Protein AF-A0A225DI41-F1 (afdb_monomer_lite)

Structure (mmCIF, N/CA/C/O backbone):
data_AF-A0A225DI41-F1
#
_entry.id   AF-A0A225DI41-F1
#
loop_
_atom_site.group_PDB
_atom_site.id
_atom_site.type_symbol
_atom_site.label_atom_id
_atom_site.label_alt_id
_atom_site.label_comp_id
_atom_site.label_asym_id
_atom_site.label_entity_id
_atom_site.label_seq_id
_atom_site.pdbx_PDB_ins_code
_atom_site.Cartn_x
_atom_site.Cartn_y
_atom_site.Cartn_z
_atom_site.occupancy
_atom_site.B_iso_or_equiv
_atom_site.auth_seq_id
_atom_site.auth_comp_id
_atom_site.auth_asym_id
_atom_site.auth_atom_id
_atom_site.pdbx_PDB_model_num
ATOM 1 N N . MET A 1 1 ? 14.736 16.369 -29.342 1.00 72.00 1 MET A N 1
ATOM 2 C CA . MET A 1 1 ? 14.658 14.939 -28.953 1.00 72.00 1 MET A CA 1
ATOM 3 C C . MET A 1 1 ? 15.931 14.399 -28.300 1.00 72.00 1 MET A C 1
ATOM 5 O O . MET A 1 1 ? 15.822 13.981 -27.158 1.00 72.00 1 MET A O 1
ATOM 9 N N . ARG A 1 2 ? 17.122 14.448 -28.931 1.00 77.06 2 ARG A N 1
ATOM 10 C CA . ARG A 1 2 ? 18.392 13.987 -28.308 1.00 77.06 2 ARG A CA 1
ATOM 11 C C . ARG A 1 2 ? 18.622 14.540 -26.893 1.00 77.06 2 ARG A C 1
ATOM 13 O O . ARG A 1 2 ? 18.951 13.787 -25.991 1.00 77.06 2 ARG A O 1
ATOM 20 N N . LYS A 1 3 ? 18.335 15.832 -26.680 1.00 75.56 3 LYS A N 1
ATOM 21 C CA . LYS A 1 3 ? 18.388 16.487 -25.360 1.00 75.56 3 LYS A CA 1
ATOM 22 C C . LYS A 1 3 ? 17.469 15.830 -24.313 1.00 75.56 3 LYS A C 1
ATOM 24 O O . LYS A 1 3 ? 17.883 15.657 -23.175 1.00 75.56 3 LYS A O 1
ATOM 29 N N . ILE A 1 4 ? 16.252 15.439 -24.704 1.00 68.38 4 ILE A N 1
ATOM 30 C CA . ILE A 1 4 ? 15.273 14.775 -23.824 1.00 68.38 4 ILE A CA 1
ATOM 31 C C . ILE A 1 4 ? 15.723 13.338 -23.528 1.00 68.38 4 ILE A C 1
ATOM 33 O O . ILE A 1 4 ? 15.709 12.930 -22.374 1.00 68.38 4 ILE A O 1
ATOM 37 N N . ALA A 1 5 ? 16.186 12.595 -24.539 1.00 72.25 5 ALA A N 1
ATOM 38 C CA . ALA A 1 5 ? 16.720 11.243 -24.353 1.00 72.25 5 ALA A CA 1
ATOM 39 C C . ALA A 1 5 ? 17.941 11.233 -23.414 1.00 72.25 5 ALA A C 1
ATOM 41 O O . ALA A 1 5 ? 17.982 10.447 -22.472 1.00 72.25 5 ALA A O 1
ATOM 42 N N . ALA A 1 6 ? 18.874 12.174 -23.598 1.00 71.00 6 ALA A N 1
ATOM 43 C CA . ALA A 1 6 ? 20.038 12.335 -22.729 1.00 71.00 6 ALA A CA 1
ATOM 44 C C . ALA A 1 6 ? 19.642 12.712 -21.292 1.00 71.00 6 ALA A C 1
ATOM 46 O O . ALA A 1 6 ? 20.228 12.219 -20.335 1.00 71.00 6 ALA A O 1
ATOM 47 N N . GLN A 1 7 ? 18.621 13.560 -21.117 1.00 70.75 7 GLN A N 1
ATOM 48 C CA . GLN A 1 7 ? 18.098 13.905 -19.792 1.00 70.75 7 GLN A CA 1
ATOM 49 C C . GLN A 1 7 ? 17.450 12.701 -19.094 1.00 70.75 7 GLN A C 1
ATOM 51 O O . GLN A 1 7 ? 17.615 12.535 -17.888 1.00 70.75 7 GLN A O 1
ATOM 56 N N . VAL A 1 8 ? 16.735 11.864 -19.846 1.00 73.69 8 VAL A N 1
ATOM 57 C CA . VAL A 1 8 ? 16.086 10.649 -19.340 1.00 73.69 8 VAL A CA 1
ATOM 58 C C . VAL A 1 8 ? 17.108 9.588 -18.918 1.00 73.69 8 VAL A C 1
ATOM 60 O O . VAL A 1 8 ? 16.897 8.919 -17.909 1.00 73.69 8 VAL A O 1
ATOM 63 N N . ALA A 1 9 ? 18.217 9.455 -19.646 1.00 74.25 9 ALA A N 1
ATOM 64 C CA . ALA A 1 9 ? 19.197 8.392 -19.434 1.00 74.25 9 ALA A CA 1
ATOM 65 C C . ALA A 1 9 ? 20.250 8.680 -18.345 1.00 74.25 9 ALA A C 1
ATOM 67 O O . ALA A 1 9 ? 21.100 7.833 -18.093 1.00 74.25 9 ALA A O 1
ATOM 68 N N . ARG A 1 10 ? 20.191 9.827 -17.648 1.00 72.88 10 ARG A N 1
ATOM 69 C CA . ARG A 1 10 ? 21.228 10.293 -16.692 1.00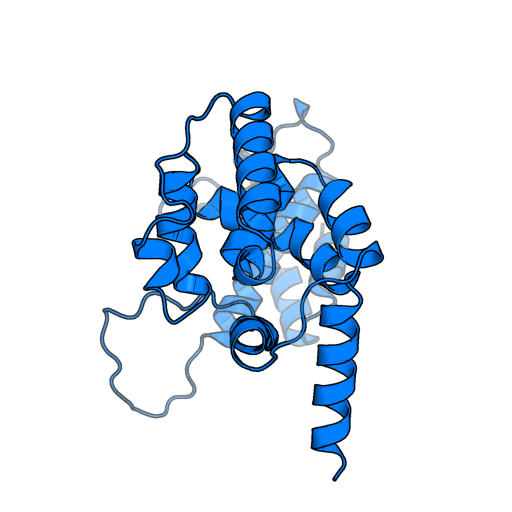 72.88 10 ARG A CA 1
ATOM 70 C C . ARG A 1 10 ? 21.613 9.321 -15.560 1.00 72.88 10 ARG A C 1
ATOM 72 O O . ARG A 1 10 ? 22.590 9.587 -14.872 1.00 72.88 10 ARG A O 1
ATOM 79 N N . GLY A 1 11 ? 20.870 8.234 -15.351 1.00 69.25 11 GLY A N 1
ATOM 80 C CA . GLY A 1 11 ? 21.168 7.198 -14.354 1.00 69.25 11 GLY A CA 1
ATOM 81 C C . GLY A 1 11 ? 21.941 5.971 -14.863 1.00 69.25 11 GLY A C 1
ATOM 82 O O . GLY A 1 11 ? 22.183 5.074 -14.068 1.00 69.25 11 GLY A O 1
ATOM 83 N N . GLY A 1 12 ? 22.277 5.884 -16.157 1.00 73.88 12 GLY A N 1
ATOM 84 C CA . GLY A 1 12 ? 23.034 4.756 -16.734 1.00 73.88 12 GLY A CA 1
ATOM 85 C C . GLY A 1 12 ? 24.529 5.025 -16.866 1.00 73.88 12 GLY A C 1
ATOM 86 O O . GLY A 1 12 ? 24.982 6.152 -16.664 1.00 73.88 12 GLY A O 1
ATOM 87 N N . THR A 1 13 ? 25.305 4.019 -17.274 1.00 81.50 13 THR A N 1
ATOM 88 C CA . THR A 1 13 ? 26.704 4.243 -17.676 1.00 81.50 13 THR A CA 1
ATOM 89 C C . THR A 1 13 ? 26.764 5.116 -18.931 1.00 81.50 13 THR A C 1
ATOM 91 O O . THR A 1 13 ? 25.800 5.196 -19.693 1.00 81.50 13 THR A O 1
ATOM 94 N N . ARG A 1 14 ? 27.902 5.776 -19.179 1.00 80.88 14 ARG A N 1
ATOM 95 C CA . ARG A 1 14 ? 28.068 6.646 -20.356 1.00 80.88 14 ARG A CA 1
ATOM 96 C C . ARG A 1 14 ? 27.761 5.915 -21.669 1.00 80.88 14 ARG A C 1
ATOM 98 O O . ARG A 1 14 ? 27.039 6.448 -22.499 1.00 80.88 14 ARG A O 1
ATOM 105 N N . THR A 1 15 ? 28.221 4.673 -21.800 1.00 83.69 15 THR A N 1
ATOM 106 C CA . THR A 1 15 ? 27.952 3.824 -22.967 1.00 83.69 15 THR A CA 1
ATOM 107 C C . THR A 1 15 ? 26.456 3.559 -23.148 1.00 83.69 15 THR A C 1
ATOM 109 O O . THR A 1 15 ? 25.920 3.793 -24.226 1.00 83.69 15 THR A O 1
ATOM 112 N N . GLN A 1 16 ? 25.746 3.187 -22.077 1.00 82.06 16 GLN A N 1
ATOM 113 C CA . GLN A 1 16 ? 24.297 2.953 -22.132 1.00 82.06 16 GLN A CA 1
ATOM 114 C C . GLN A 1 16 ? 23.511 4.229 -22.467 1.00 82.06 16 GLN A C 1
ATOM 116 O O . GLN A 1 16 ? 22.476 4.173 -23.132 1.00 82.06 16 GLN A O 1
ATOM 121 N N . GLN A 1 17 ? 23.986 5.384 -21.992 1.00 82.94 17 GLN A N 1
ATOM 122 C CA . GLN A 1 17 ? 23.397 6.680 -22.322 1.00 82.94 17 GLN A CA 1
ATOM 123 C C . GLN A 1 17 ? 23.544 6.990 -23.814 1.00 82.94 17 GLN A C 1
ATOM 125 O O . GLN A 1 17 ? 22.561 7.372 -24.451 1.00 82.94 17 GLN A O 1
ATOM 130 N N . ASP A 1 18 ? 24.739 6.800 -24.371 1.00 83.88 18 ASP A N 1
ATOM 131 C CA . ASP A 1 18 ? 25.032 7.091 -25.775 1.00 83.88 18 ASP A CA 1
ATOM 132 C C . ASP A 1 18 ? 24.257 6.152 -26.719 1.00 83.88 18 ASP A C 1
ATOM 134 O O . ASP A 1 18 ? 23.620 6.622 -27.668 1.00 83.88 18 ASP A O 1
ATOM 138 N N . GLU A 1 19 ? 24.199 4.853 -26.406 1.00 86.44 19 GLU A N 1
ATOM 139 C CA . GLU A 1 19 ? 23.387 3.860 -27.128 1.00 86.44 19 GLU A CA 1
ATOM 140 C C . GLU A 1 19 ? 21.894 4.203 -27.078 1.00 86.44 19 GLU A C 1
ATOM 142 O O . GLU A 1 19 ? 21.205 4.232 -28.101 1.00 86.44 19 GLU A O 1
ATOM 147 N N . PHE A 1 20 ? 21.379 4.550 -25.894 1.00 88.12 20 PHE A N 1
ATOM 148 C CA . PHE A 1 20 ? 19.978 4.930 -25.753 1.00 88.12 20 PHE A CA 1
ATOM 149 C C . PHE A 1 20 ? 19.642 6.201 -26.536 1.00 88.12 20 PHE A C 1
ATOM 151 O O . PHE A 1 20 ? 18.594 6.272 -27.177 1.00 88.12 20 PHE A O 1
ATOM 158 N N . VAL A 1 21 ? 20.515 7.211 -26.528 1.00 85.62 21 VAL A N 1
ATOM 159 C CA . VAL A 1 21 ? 20.314 8.444 -27.305 1.00 85.62 21 VAL A CA 1
ATOM 160 C C . VAL A 1 21 ? 20.345 8.168 -28.810 1.00 85.62 21 VAL A C 1
ATOM 162 O O . VAL A 1 21 ? 19.575 8.797 -29.547 1.00 85.62 21 VAL A O 1
ATOM 165 N N . ALA A 1 22 ? 21.193 7.243 -29.267 1.00 84.06 22 ALA A N 1
ATOM 166 C CA . ALA A 1 22 ? 21.261 6.830 -30.666 1.00 84.06 22 ALA A CA 1
ATOM 167 C C . ALA A 1 22 ? 19.984 6.097 -31.118 1.00 84.06 22 ALA A C 1
ATOM 169 O O . ALA A 1 22 ? 19.491 6.341 -32.219 1.00 84.06 22 ALA A O 1
ATOM 170 N N . GLU A 1 23 ? 19.400 5.270 -30.249 1.00 87.31 23 GLU A N 1
ATOM 171 C CA . GLU A 1 23 ? 18.261 4.401 -30.577 1.00 87.31 23 GLU A CA 1
ATOM 172 C C . GLU A 1 23 ? 16.885 4.977 -30.202 1.00 87.31 23 GLU A C 1
ATOM 174 O O . GLU A 1 23 ? 15.857 4.483 -30.669 1.00 87.31 23 GLU A O 1
ATOM 179 N N . ALA A 1 24 ? 16.833 6.047 -29.403 1.00 83.38 24 ALA A N 1
ATOM 180 C CA . ALA A 1 24 ? 15.592 6.658 -28.914 1.00 83.38 24 ALA A CA 1
ATOM 181 C C . ALA A 1 24 ? 14.613 7.049 -30.035 1.00 83.38 24 ALA A C 1
ATOM 183 O O . ALA A 1 24 ? 13.398 6.998 -29.847 1.00 83.38 24 ALA A O 1
ATOM 184 N N . LEU A 1 25 ? 15.134 7.434 -31.204 1.00 81.00 25 LEU A N 1
ATOM 185 C CA . LEU A 1 25 ? 14.329 7.704 -32.396 1.00 81.00 25 LEU A CA 1
ATOM 186 C C . LEU A 1 25 ? 13.675 6.422 -32.924 1.00 81.00 25 LEU A C 1
ATOM 188 O O . LEU A 1 25 ? 12.460 6.379 -33.114 1.00 81.00 25 LEU A O 1
ATOM 192 N N . SER A 1 26 ? 14.460 5.363 -33.104 1.00 82.56 26 SER A N 1
ATOM 193 C CA . SER A 1 26 ? 13.966 4.070 -33.580 1.00 82.56 26 SER A CA 1
ATOM 194 C C . SER A 1 26 ? 12.893 3.504 -32.646 1.00 82.56 26 SER A C 1
ATOM 196 O O . SER A 1 26 ? 11.856 3.036 -33.105 1.00 82.56 26 SER A O 1
ATOM 198 N N . GLU A 1 27 ? 13.063 3.654 -31.332 1.00 83.88 27 GLU A N 1
ATOM 199 C CA . GLU A 1 27 ? 12.087 3.208 -30.327 1.00 83.88 27 GLU A CA 1
ATOM 200 C C . GLU A 1 27 ? 10.721 3.908 -30.412 1.00 83.88 27 GLU A C 1
ATOM 202 O O . GLU A 1 27 ? 9.704 3.352 -29.981 1.00 83.88 27 GLU A O 1
ATOM 207 N N . LEU A 1 28 ? 10.683 5.131 -30.948 1.00 83.25 28 LEU A N 1
ATOM 208 C CA . LEU A 1 28 ? 9.462 5.922 -31.087 1.00 83.25 28 LEU A CA 1
ATOM 209 C C . LEU A 1 28 ? 8.748 5.689 -32.421 1.00 83.25 28 LEU A C 1
ATOM 211 O O . LEU A 1 28 ? 7.514 5.686 -32.441 1.00 83.25 28 LEU A O 1
ATOM 215 N N . PHE A 1 29 ? 9.507 5.504 -33.505 1.00 84.19 29 PHE A N 1
ATOM 216 C CA . PHE A 1 29 ? 8.987 5.512 -34.877 1.00 84.19 29 PHE A CA 1
ATOM 217 C C . PHE A 1 29 ? 8.948 4.143 -35.562 1.00 84.19 29 PHE A C 1
ATOM 219 O O . PHE A 1 29 ? 8.241 4.002 -36.557 1.00 84.19 29 PHE A O 1
ATOM 226 N N . VAL A 1 30 ? 9.651 3.127 -35.053 1.00 81.38 30 VAL A N 1
ATOM 227 C CA . VAL A 1 30 ? 9.654 1.789 -35.663 1.00 81.38 30 VAL A CA 1
ATOM 228 C C . VAL A 1 30 ? 8.472 0.960 -35.154 1.00 81.38 30 VAL A C 1
ATOM 230 O O . VAL A 1 30 ? 8.188 0.904 -33.953 1.00 81.38 30 VAL A O 1
ATOM 233 N N . CYS A 1 31 ? 7.775 0.300 -36.082 1.00 78.75 31 CYS A N 1
ATOM 234 C CA . CYS A 1 31 ? 6.730 -0.671 -35.768 1.00 78.75 31 CYS A CA 1
ATOM 235 C C . CYS A 1 31 ? 7.316 -1.861 -35.005 1.00 78.75 31 CYS A C 1
ATOM 237 O O . CYS A 1 31 ? 8.361 -2.400 -35.363 1.00 78.75 31 CYS A O 1
ATOM 239 N N . ARG A 1 32 ? 6.606 -2.322 -33.979 1.00 76.50 32 ARG A N 1
ATOM 240 C CA . ARG A 1 32 ? 6.963 -3.545 -33.255 1.00 76.50 32 ARG A CA 1
ATOM 241 C C . ARG A 1 32 ? 6.178 -4.711 -33.841 1.00 76.50 32 ARG A C 1
ATOM 243 O O . ARG A 1 32 ? 5.092 -4.509 -34.374 1.00 76.50 32 ARG A O 1
ATOM 250 N N . ALA A 1 33 ? 6.682 -5.935 -33.677 1.00 75.75 33 ALA A N 1
ATOM 251 C CA . ALA A 1 33 ? 6.132 -7.146 -34.305 1.00 75.75 33 ALA A CA 1
ATOM 252 C C . ALA A 1 33 ? 4.606 -7.335 -34.158 1.00 75.75 33 ALA A C 1
ATOM 254 O O . ALA A 1 33 ? 3.989 -8.001 -34.981 1.00 75.75 33 ALA A O 1
ATOM 255 N N . LYS A 1 34 ? 3.988 -6.760 -33.116 1.00 82.38 34 LYS A N 1
ATOM 256 C CA . LYS A 1 34 ? 2.537 -6.808 -32.872 1.00 82.38 34 LYS A CA 1
ATOM 257 C C . LYS A 1 34 ? 1.936 -5.452 -32.477 1.00 82.38 34 LYS A C 1
ATOM 259 O O . LYS A 1 34 ? 0.883 -5.416 -31.843 1.00 82.38 34 LYS A O 1
ATOM 264 N N . SER A 1 35 ? 2.610 -4.329 -32.738 1.00 78.25 35 SER A N 1
ATOM 265 C CA . SER A 1 35 ? 2.114 -3.013 -32.301 1.00 78.25 35 SER A CA 1
ATOM 266 C C . SER A 1 35 ? 2.574 -1.863 -33.202 1.00 78.25 35 SER A C 1
ATOM 268 O O . SER A 1 35 ? 3.717 -1.882 -33.669 1.00 78.25 35 SER A O 1
ATOM 270 N N . PRO A 1 36 ? 1.722 -0.838 -33.406 1.00 82.31 36 PRO A N 1
ATOM 271 C CA . PRO A 1 36 ? 2.106 0.377 -34.120 1.00 82.31 36 PRO A CA 1
ATOM 272 C C . PRO A 1 36 ? 3.254 1.107 -33.399 1.00 82.31 36 PRO A C 1
ATOM 274 O O . PRO A 1 36 ? 3.526 0.832 -32.222 1.00 82.31 36 PRO A O 1
ATOM 277 N N . PRO A 1 37 ? 3.942 2.041 -34.079 1.00 86.81 37 PRO A N 1
ATOM 278 C CA . PRO A 1 37 ? 5.012 2.813 -33.462 1.00 86.81 37 PRO A CA 1
ATOM 279 C C . PRO A 1 37 ? 4.469 3.629 -32.285 1.00 86.81 37 PRO A C 1
ATOM 281 O O . PRO A 1 37 ? 3.327 4.092 -32.306 1.00 86.81 37 PRO A O 1
ATOM 284 N N . ARG A 1 38 ? 5.284 3.828 -31.243 1.00 85.44 38 ARG A N 1
ATOM 285 C CA . ARG A 1 38 ? 4.832 4.476 -29.997 1.00 85.44 38 ARG A CA 1
ATOM 286 C C . ARG A 1 38 ? 4.291 5.884 -30.235 1.00 85.44 38 ARG A C 1
ATOM 288 O O . ARG A 1 38 ? 3.350 6.283 -29.553 1.00 85.44 38 ARG A O 1
ATOM 295 N N . ILE A 1 39 ? 4.835 6.611 -31.212 1.00 89.19 39 ILE A N 1
ATOM 296 C CA . ILE A 1 39 ? 4.352 7.946 -31.593 1.00 89.19 39 ILE A CA 1
ATOM 297 C C . ILE A 1 39 ? 2.879 7.958 -32.026 1.00 89.19 39 ILE A C 1
ATOM 299 O O . ILE A 1 39 ? 2.197 8.948 -31.792 1.00 89.19 39 ILE A O 1
ATOM 303 N N . ALA A 1 40 ? 2.351 6.851 -32.560 1.00 88.69 40 ALA A N 1
ATOM 304 C CA . ALA A 1 40 ? 0.941 6.745 -32.938 1.00 88.69 40 ALA A CA 1
ATOM 305 C C . ALA A 1 40 ? -0.012 6.773 -31.730 1.00 88.69 40 ALA A C 1
ATOM 307 O O . ALA A 1 40 ? -1.211 6.955 -31.903 1.00 88.69 40 ALA A O 1
ATOM 308 N N . SER A 1 41 ? 0.505 6.594 -30.509 1.00 88.12 41 SER A N 1
ATOM 309 C CA . SER A 1 41 ? -0.283 6.712 -29.275 1.00 88.12 41 SER A CA 1
ATOM 310 C C . SER A 1 41 ? -0.280 8.123 -28.673 1.00 88.12 41 SER A C 1
ATOM 312 O O . SER A 1 41 ? -0.883 8.335 -27.620 1.00 88.12 41 SER A O 1
ATOM 314 N N . TYR A 1 42 ? 0.401 9.087 -29.306 1.00 92.19 42 TYR A N 1
ATOM 315 C CA . TYR A 1 42 ? 0.349 10.488 -28.895 1.00 92.19 42 TYR A CA 1
ATOM 316 C C . TYR A 1 42 ? -0.983 11.126 -29.299 1.00 92.19 42 TYR A C 1
ATOM 318 O O . TYR A 1 42 ? -1.379 11.088 -30.462 1.00 92.19 42 TYR A O 1
ATOM 326 N N . ASP A 1 43 ? -1.634 11.760 -28.327 1.00 91.25 43 ASP A N 1
ATOM 327 C CA . ASP A 1 43 ? -2.871 12.507 -28.513 1.00 91.25 43 ASP A CA 1
ATOM 328 C C . ASP A 1 43 ? -2.631 13.987 -28.159 1.00 91.25 43 ASP A C 1
ATOM 330 O O . ASP A 1 43 ? -2.439 14.302 -26.977 1.00 91.25 43 ASP A O 1
ATOM 334 N N . PRO A 1 44 ? -2.644 14.906 -29.145 1.00 91.62 44 PRO A N 1
ATOM 335 C CA . PRO A 1 44 ? -2.380 16.324 -28.911 1.00 91.62 44 PRO A CA 1
ATOM 336 C C . PRO A 1 44 ? -3.460 17.013 -28.068 1.00 91.62 44 PRO A C 1
ATOM 338 O O . PRO A 1 44 ? -3.210 18.087 -27.525 1.00 91.62 44 PRO A O 1
ATOM 341 N N . THR A 1 45 ? -4.645 16.413 -27.916 1.00 88.31 45 THR A N 1
ATOM 342 C CA . THR A 1 45 ? -5.715 16.969 -27.073 1.00 88.31 45 THR A CA 1
ATOM 343 C C . THR A 1 45 ? -5.442 16.782 -25.578 1.00 88.31 45 THR A C 1
ATOM 345 O O . THR A 1 45 ? -6.033 17.468 -24.747 1.00 88.31 45 THR A O 1
ATOM 348 N N . ARG A 1 46 ? -4.516 15.880 -25.214 1.00 77.69 46 ARG A N 1
ATOM 349 C CA . ARG A 1 46 ? -4.206 15.512 -23.821 1.00 77.69 46 ARG A CA 1
ATOM 350 C C . ARG A 1 46 ? -2.985 16.226 -23.246 1.00 77.69 46 ARG A C 1
ATOM 352 O O . ARG A 1 46 ? -2.632 15.979 -22.093 1.00 77.69 46 ARG A O 1
ATOM 359 N N . GLY A 1 47 ? -2.339 17.094 -24.020 1.00 84.06 47 GLY A N 1
ATOM 360 C CA . GLY A 1 47 ? -1.198 17.889 -23.577 1.00 84.06 47 GLY A CA 1
ATOM 361 C C . GLY A 1 47 ? -0.129 18.053 -24.650 1.00 84.06 47 GLY A C 1
ATOM 362 O O . GLY A 1 47 ? -0.285 17.623 -25.789 1.00 84.06 47 GLY A O 1
ATOM 363 N N . SER A 1 48 ? 0.976 18.697 -24.275 1.00 85.25 48 SER A N 1
ATOM 364 C CA . SER A 1 48 ? 2.092 18.951 -25.183 1.00 85.25 48 SER A CA 1
ATOM 365 C C . SER A 1 48 ? 2.932 17.697 -25.454 1.00 85.25 48 SER A C 1
ATOM 367 O O . SER A 1 48 ? 3.018 16.767 -24.646 1.00 85.25 48 SER A O 1
ATOM 369 N N . LEU A 1 49 ? 3.596 17.691 -26.612 1.00 82.94 49 LEU A N 1
ATOM 370 C CA . LEU A 1 49 ? 4.389 16.559 -27.089 1.00 82.94 49 LEU A CA 1
ATOM 371 C C . LEU A 1 49 ? 5.625 16.288 -26.218 1.00 82.94 49 LEU A C 1
ATOM 373 O O . LEU A 1 49 ? 5.988 15.134 -26.011 1.00 82.94 49 LEU A O 1
ATOM 377 N N . GLU A 1 50 ? 6.281 17.325 -25.692 1.00 73.69 50 GLU A N 1
ATOM 378 C CA . GLU A 1 50 ? 7.552 17.169 -24.972 1.00 73.69 50 GLU A CA 1
ATOM 379 C C . GLU A 1 50 ? 7.433 16.392 -23.644 1.00 73.69 50 GLU A C 1
ATOM 381 O O . GLU A 1 50 ? 8.208 15.448 -23.459 1.00 73.69 50 GLU A O 1
ATOM 386 N N . PRO A 1 51 ? 6.474 16.682 -22.739 1.00 64.75 51 PRO A N 1
ATOM 387 C CA . PRO A 1 51 ? 6.268 15.882 -21.529 1.00 64.75 51 PRO A CA 1
ATOM 388 C C . PRO A 1 51 ? 5.863 14.439 -21.837 1.00 64.75 51 PRO A C 1
ATOM 390 O O . PRO A 1 51 ? 6.333 13.507 -21.180 1.00 64.75 51 PRO A O 1
ATOM 393 N N . TRP A 1 52 ? 5.030 14.241 -22.863 1.00 87.38 52 TRP A N 1
ATOM 394 C CA . TRP A 1 52 ? 4.635 12.908 -23.309 1.00 87.38 52 TRP A CA 1
ATOM 395 C C . TRP A 1 52 ? 5.835 12.110 -23.841 1.00 87.38 52 TRP A C 1
ATOM 397 O O . TRP A 1 52 ? 6.026 10.946 -23.469 1.00 87.38 52 TRP A O 1
ATOM 407 N N . LEU A 1 53 ? 6.693 12.744 -24.649 1.00 79.00 53 LEU A N 1
ATOM 408 C CA . LEU A 1 53 ? 7.937 12.151 -25.145 1.00 79.00 53 LEU A CA 1
ATOM 409 C C . LEU A 1 53 ? 8.875 11.792 -23.993 1.00 79.00 53 LEU A C 1
ATOM 411 O O . LEU A 1 53 ? 9.411 10.686 -23.971 1.00 79.00 53 LEU A O 1
ATOM 415 N N . ALA A 1 54 ? 9.053 12.692 -23.023 1.00 71.44 54 ALA A N 1
ATOM 416 C CA . ALA A 1 54 ? 9.893 12.444 -21.856 1.00 71.44 54 ALA A CA 1
ATOM 417 C C . ALA A 1 54 ? 9.391 11.242 -21.038 1.00 71.44 54 ALA A C 1
ATOM 419 O O . ALA A 1 54 ? 10.182 10.368 -20.682 1.00 71.44 54 ALA A O 1
ATOM 420 N N . GLY A 1 55 ? 8.078 11.149 -20.796 1.00 68.62 55 GLY A N 1
ATOM 421 C CA . GLY A 1 55 ? 7.467 10.012 -20.102 1.00 68.62 55 GLY A CA 1
ATOM 422 C C . GLY A 1 55 ? 7.614 8.695 -20.870 1.00 68.62 55 GLY A C 1
ATOM 423 O O . GLY A 1 55 ? 7.989 7.672 -20.295 1.00 68.62 55 GLY A O 1
ATOM 424 N N . THR A 1 56 ? 7.388 8.723 -22.184 1.00 80.50 56 THR A N 1
ATOM 425 C CA . THR A 1 56 ? 7.520 7.543 -23.049 1.00 80.50 56 THR A CA 1
ATOM 426 C C . THR A 1 56 ? 8.961 7.043 -23.090 1.00 80.50 56 THR A C 1
ATOM 428 O O . THR A 1 56 ? 9.201 5.859 -22.852 1.00 80.50 56 THR A O 1
ATOM 431 N N . LEU A 1 57 ? 9.929 7.936 -23.314 1.00 80.56 57 LEU A N 1
ATOM 432 C CA . LEU A 1 57 ? 11.351 7.594 -23.314 1.00 80.56 57 LEU A CA 1
ATOM 433 C C . LEU A 1 57 ? 11.813 7.097 -21.942 1.00 80.56 57 LEU A C 1
ATOM 435 O O . LEU A 1 57 ? 12.566 6.130 -21.879 1.00 80.56 57 LEU A O 1
ATOM 439 N N . LYS A 1 58 ? 11.315 7.673 -20.840 1.00 75.75 58 LYS A N 1
ATOM 440 C CA . LYS A 1 58 ? 11.606 7.185 -19.483 1.00 75.75 58 LYS A CA 1
ATOM 441 C C . LYS A 1 58 ? 11.145 5.745 -19.284 1.00 75.75 58 LYS A C 1
ATOM 443 O O . LYS A 1 58 ? 11.893 4.936 -18.743 1.00 75.75 58 LYS A O 1
ATOM 448 N N . ASN A 1 59 ? 9.955 5.397 -19.764 1.00 75.25 59 ASN A N 1
ATOM 449 C CA . ASN A 1 59 ? 9.455 4.026 -19.677 1.00 75.25 59 ASN A CA 1
ATOM 450 C C . ASN A 1 59 ? 10.290 3.047 -20.518 1.00 75.25 59 ASN A C 1
ATOM 452 O O . ASN A 1 59 ? 10.536 1.925 -20.075 1.00 75.25 59 ASN A O 1
ATOM 456 N N . VAL A 1 60 ? 10.751 3.463 -21.705 1.00 84.69 60 VAL A N 1
ATOM 457 C CA . VAL A 1 60 ? 11.658 2.655 -22.542 1.00 84.69 60 VAL A CA 1
ATOM 458 C C . VAL A 1 60 ? 13.000 2.455 -21.838 1.00 84.69 60 VAL A C 1
ATOM 460 O O . VAL A 1 60 ? 13.454 1.321 -21.713 1.00 84.69 60 VAL A O 1
ATOM 463 N N . TRP A 1 61 ? 13.590 3.528 -21.313 1.00 81.31 61 TRP A N 1
ATOM 464 C CA . TRP A 1 61 ? 14.848 3.491 -20.571 1.00 81.31 61 TRP A CA 1
ATOM 465 C C . TRP A 1 61 ? 14.785 2.544 -19.364 1.00 81.31 61 TRP A C 1
ATOM 467 O O . TRP A 1 61 ? 15.609 1.642 -19.232 1.00 81.31 61 TRP A O 1
ATOM 477 N N . LEU A 1 62 ? 13.741 2.656 -18.537 1.00 75.62 62 LEU A N 1
ATOM 478 C CA . LEU A 1 62 ? 13.522 1.754 -17.400 1.00 75.62 62 LEU A CA 1
ATOM 479 C C . LEU A 1 62 ? 13.278 0.302 -17.832 1.00 75.62 62 LEU A C 1
ATOM 481 O O . LEU A 1 62 ? 13.612 -0.630 -17.106 1.00 75.62 62 LEU A O 1
ATOM 485 N N . SER A 1 63 ? 12.669 0.076 -18.998 1.00 80.00 63 SER A N 1
ATOM 486 C CA . SER A 1 63 ? 12.532 -1.273 -19.556 1.00 80.00 63 SER A CA 1
ATOM 487 C C . SER A 1 63 ? 13.885 -1.871 -19.935 1.00 80.00 63 SER A C 1
ATOM 489 O O . SER A 1 63 ? 14.098 -3.052 -19.687 1.00 80.00 63 SER A O 1
ATOM 491 N N . ARG A 1 64 ? 14.793 -1.068 -20.503 1.00 81.56 64 ARG A N 1
ATOM 492 C CA . ARG A 1 64 ? 16.142 -1.512 -20.881 1.00 81.56 64 ARG A CA 1
ATOM 493 C C . ARG A 1 64 ? 17.008 -1.823 -19.676 1.00 81.56 64 ARG A C 1
ATOM 495 O O . ARG A 1 64 ? 17.613 -2.884 -19.648 1.00 81.56 64 ARG A O 1
ATOM 502 N N . LEU A 1 65 ? 17.009 -0.953 -18.666 1.00 75.62 65 LEU A N 1
ATOM 503 C CA . LEU A 1 65 ? 17.753 -1.209 -17.430 1.00 75.62 65 LEU A CA 1
ATOM 504 C C . LEU A 1 65 ? 17.317 -2.528 -16.780 1.00 75.62 65 LEU A C 1
ATOM 506 O O . LEU A 1 65 ? 18.158 -3.319 -16.379 1.00 75.62 65 LEU A O 1
ATOM 510 N N . ARG A 1 66 ? 16.008 -2.813 -16.768 1.00 74.31 66 ARG A N 1
ATOM 511 C CA . ARG A 1 66 ? 15.478 -4.088 -16.263 1.00 74.31 66 ARG A CA 1
ATOM 512 C C . ARG A 1 66 ? 15.918 -5.297 -17.091 1.00 74.31 66 ARG A C 1
ATOM 514 O O . ARG A 1 66 ? 16.221 -6.331 -16.509 1.00 74.31 66 ARG A O 1
ATOM 521 N N . ALA A 1 67 ? 15.957 -5.171 -18.418 1.00 74.88 67 ALA A N 1
ATOM 522 C CA . ALA A 1 67 ? 16.430 -6.237 -19.300 1.00 74.88 67 ALA A CA 1
ATOM 523 C C . ALA A 1 67 ? 17.935 -6.500 -19.123 1.00 74.88 67 ALA A C 1
ATOM 525 O O . ALA A 1 67 ? 18.330 -7.652 -19.012 1.00 74.88 67 ALA A O 1
ATOM 526 N N . ALA A 1 68 ? 18.749 -5.447 -19.002 1.00 69.88 68 ALA A N 1
ATOM 527 C CA . ALA A 1 68 ? 20.188 -5.563 -18.765 1.00 69.88 68 ALA A CA 1
ATOM 528 C C . ALA A 1 68 ? 20.514 -6.180 -17.393 1.00 69.88 68 ALA A C 1
ATOM 530 O O . ALA A 1 68 ? 21.463 -6.941 -17.276 1.00 69.88 68 ALA A O 1
ATOM 531 N N . SER A 1 69 ? 19.704 -5.911 -16.363 1.00 62.75 69 SER A N 1
ATOM 532 C CA . SER A 1 69 ? 19.815 -6.593 -15.062 1.00 62.75 69 SER A CA 1
ATOM 533 C C . SER A 1 69 ? 19.327 -8.047 -15.082 1.00 62.75 69 SER A C 1
ATOM 535 O O . SER A 1 69 ? 19.524 -8.753 -14.100 1.00 62.75 69 SER A O 1
ATOM 537 N N . SER A 1 70 ? 18.659 -8.474 -16.157 1.00 55.56 70 SER A N 1
ATOM 538 C CA . SER A 1 70 ? 18.120 -9.829 -16.318 1.00 55.56 70 SER A CA 1
ATOM 539 C C . SER A 1 70 ? 18.955 -10.696 -17.264 1.00 55.56 70 SER A C 1
ATOM 541 O O . SER A 1 70 ? 18.570 -11.842 -17.485 1.00 55.56 70 SER A O 1
ATOM 543 N N . GLU A 1 71 ? 20.056 -10.192 -17.839 1.00 46.47 71 GLU A N 1
ATOM 544 C CA . GLU A 1 71 ? 20.983 -11.065 -18.562 1.00 46.47 71 GLU A CA 1
ATOM 545 C C . GLU A 1 71 ? 21.725 -11.955 -17.553 1.00 46.47 71 GLU A C 1
ATOM 547 O O . GLU A 1 71 ? 22.423 -11.438 -16.677 1.00 46.47 71 GLU A O 1
ATOM 552 N N . PRO A 1 72 ? 21.540 -13.284 -17.624 1.00 44.03 72 PRO A N 1
ATOM 553 C CA . PRO A 1 72 ? 22.176 -14.204 -16.706 1.00 44.03 72 PRO A CA 1
ATOM 554 C C . PRO A 1 72 ? 23.655 -14.309 -17.064 1.00 44.03 72 PRO A C 1
ATOM 556 O O . PRO A 1 72 ? 24.019 -14.675 -18.183 1.00 44.03 72 PRO A O 1
ATOM 559 N N . ASP A 1 73 ? 24.506 -14.023 -16.083 1.00 40.66 73 ASP A N 1
ATOM 560 C CA . ASP A 1 73 ? 25.875 -14.512 -16.090 1.00 40.66 73 ASP A CA 1
ATOM 561 C C . ASP A 1 73 ? 25.826 -16.033 -16.292 1.00 40.66 73 ASP A C 1
ATOM 563 O O . ASP A 1 73 ? 25.040 -16.741 -15.653 1.00 40.66 73 ASP A O 1
ATOM 567 N N . ASN A 1 74 ? 26.590 -16.510 -17.266 1.00 40.44 74 ASN A N 1
ATOM 568 C CA . ASN A 1 74 ? 26.410 -17.786 -17.950 1.00 40.44 74 ASN A CA 1
ATOM 569 C C . ASN A 1 74 ? 26.931 -18.959 -17.092 1.00 40.44 74 ASN A C 1
ATOM 571 O O . ASN A 1 74 ? 27.806 -19.718 -17.507 1.00 40.44 74 ASN A O 1
ATOM 575 N N . SER A 1 75 ? 26.414 -19.096 -15.868 1.00 38.31 75 SER A N 1
ATOM 576 C CA . SER A 1 75 ? 26.636 -20.238 -14.988 1.00 38.31 75 SER A CA 1
ATOM 577 C C . SER A 1 75 ? 25.365 -21.085 -14.929 1.00 38.31 75 SER A C 1
ATOM 579 O O . SER A 1 75 ? 24.281 -20.674 -14.523 1.00 38.31 75 SER A O 1
ATOM 581 N N . PHE A 1 76 ? 25.516 -22.283 -15.467 1.00 41.06 76 PHE A N 1
ATOM 582 C CA . PHE A 1 76 ? 24.484 -23.264 -15.732 1.00 41.06 76 PHE A CA 1
ATOM 583 C C . PHE A 1 76 ? 23.854 -23.778 -14.429 1.00 41.06 76 PHE A C 1
ATOM 585 O O . PHE A 1 76 ? 24.423 -24.634 -13.757 1.00 41.06 76 PHE A O 1
ATOM 592 N N . VAL A 1 77 ? 22.653 -23.305 -14.097 1.00 36.25 77 VAL A N 1
ATOM 593 C CA . VAL A 1 77 ? 21.723 -24.014 -13.208 1.00 36.25 77 VAL A CA 1
ATOM 594 C C . VAL A 1 77 ? 20.344 -23.958 -13.853 1.00 36.25 77 VAL A C 1
ATOM 596 O O . VAL A 1 77 ? 19.730 -22.897 -13.946 1.00 36.25 77 VAL A O 1
ATOM 599 N N . SER A 1 78 ? 19.870 -25.107 -14.341 1.00 41.16 78 SER A N 1
ATOM 600 C CA . SER A 1 78 ? 18.492 -25.291 -14.804 1.00 41.16 78 SER A CA 1
ATOM 601 C C . SER A 1 78 ? 17.506 -24.762 -13.765 1.00 41.16 78 SER A C 1
ATOM 603 O O . SER A 1 78 ? 17.413 -25.313 -12.669 1.00 41.16 78 SER A O 1
ATOM 605 N N . LEU A 1 79 ? 16.735 -23.737 -14.126 1.00 37.66 79 LEU A N 1
ATOM 606 C CA . LEU A 1 79 ? 15.585 -23.286 -13.352 1.00 37.66 79 LEU A CA 1
ATOM 607 C C . LEU A 1 79 ? 14.328 -23.291 -14.231 1.00 37.66 79 LEU A C 1
ATOM 609 O O . LEU A 1 79 ? 14.203 -22.559 -15.207 1.00 37.66 79 LEU A O 1
ATOM 613 N N . ASP A 1 80 ? 13.458 -24.217 -13.842 1.00 34.66 80 ASP A N 1
ATOM 614 C CA . ASP A 1 80 ? 12.030 -24.410 -14.090 1.00 34.66 80 ASP A CA 1
ATOM 615 C C . ASP A 1 80 ? 11.255 -23.241 -14.769 1.00 34.66 80 ASP A C 1
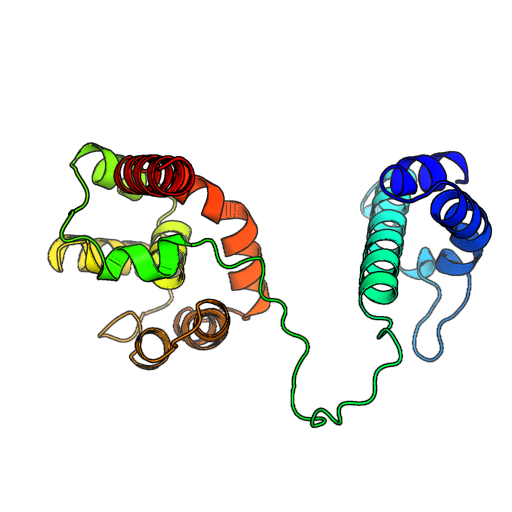ATOM 617 O O . ASP A 1 80 ? 11.260 -22.119 -14.249 1.00 34.66 80 ASP A O 1
ATOM 621 N N . PRO A 1 81 ? 10.504 -23.482 -15.872 1.00 37.03 81 PRO A N 1
ATOM 622 C CA . PRO A 1 81 ? 9.721 -22.457 -16.576 1.00 37.03 81 PRO A CA 1
ATOM 623 C C . PRO A 1 81 ? 8.491 -21.931 -15.813 1.00 37.03 81 PRO A C 1
ATOM 625 O O . PRO A 1 81 ? 7.740 -21.120 -16.356 1.00 37.03 81 PRO A O 1
ATOM 628 N N . THR A 1 82 ? 8.240 -22.382 -14.582 1.00 38.31 82 THR A N 1
ATOM 629 C CA . THR A 1 82 ? 7.087 -21.945 -13.774 1.00 38.31 82 THR A CA 1
ATOM 630 C C . THR A 1 82 ? 7.361 -20.742 -12.866 1.00 38.31 82 THR A C 1
ATOM 632 O O . THR A 1 82 ? 6.431 -20.212 -12.255 1.00 38.31 82 THR A O 1
ATOM 635 N N . ARG A 1 83 ? 8.597 -20.227 -12.812 1.00 33.34 83 ARG A N 1
ATOM 636 C CA . ARG A 1 83 ? 8.930 -19.033 -12.019 1.00 33.34 83 ARG A CA 1
ATOM 637 C C . ARG A 1 83 ? 8.567 -17.744 -12.764 1.00 33.34 83 ARG A C 1
ATOM 639 O O . ARG A 1 83 ? 9.354 -17.180 -13.520 1.00 33.34 83 ARG A O 1
ATOM 646 N N . THR A 1 84 ? 7.350 -17.256 -12.532 1.00 37.12 84 THR A N 1
ATOM 647 C CA . THR A 1 84 ? 6.964 -15.869 -12.820 1.00 37.12 84 THR A CA 1
ATOM 648 C C . THR A 1 84 ? 7.980 -14.907 -12.210 1.00 37.12 84 THR A C 1
ATOM 650 O O . THR A 1 84 ? 8.259 -14.995 -11.018 1.00 37.12 84 THR A O 1
ATOM 653 N N . ALA A 1 85 ? 8.517 -14.006 -13.039 1.00 36.12 85 ALA A N 1
ATOM 654 C CA . ALA A 1 85 ? 9.475 -12.981 -12.648 1.00 36.12 85 ALA A CA 1
ATOM 655 C C . ALA A 1 85 ? 8.991 -12.235 -11.399 1.00 36.12 85 ALA A C 1
ATOM 657 O O . ALA A 1 85 ? 7.958 -11.560 -11.407 1.00 36.12 85 ALA A O 1
ATOM 658 N N . ASP A 1 86 ? 9.758 -12.416 -10.335 1.00 36.16 86 ASP A N 1
ATOM 659 C CA . ASP A 1 86 ? 9.496 -11.931 -8.999 1.00 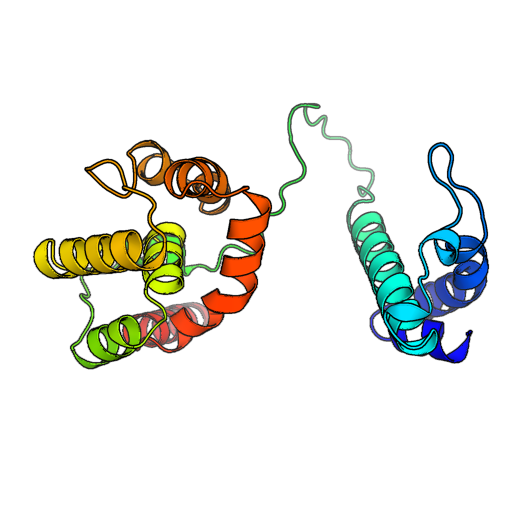36.16 86 ASP A CA 1
ATOM 660 C C . ASP A 1 86 ? 9.618 -10.399 -8.997 1.00 36.16 86 ASP A C 1
ATOM 662 O O . ASP A 1 86 ? 10.695 -9.817 -8.872 1.00 36.16 86 ASP A O 1
ATOM 666 N N . HIS A 1 87 ? 8.496 -9.705 -9.204 1.00 36.44 87 HIS A N 1
ATOM 667 C CA . HIS A 1 87 ? 8.354 -8.293 -8.859 1.00 36.44 87 HIS A CA 1
ATOM 668 C C . HIS A 1 87 ? 8.217 -8.165 -7.344 1.00 36.44 87 HIS A C 1
ATOM 670 O O . HIS A 1 87 ? 7.225 -7.624 -6.859 1.00 36.44 87 HIS A O 1
ATOM 676 N N . SER A 1 88 ? 9.202 -8.665 -6.606 1.00 33.44 88 SER A N 1
ATOM 677 C CA . SER A 1 88 ? 9.335 -8.397 -5.188 1.00 33.44 88 SER A CA 1
ATOM 678 C C . SER A 1 88 ? 10.059 -7.051 -5.068 1.00 33.44 88 SER A C 1
ATOM 680 O O . SER A 1 88 ? 11.285 -7.004 -5.208 1.00 33.44 88 SER A O 1
ATOM 682 N N . PRO A 1 89 ? 9.357 -5.902 -4.920 1.00 36.66 89 PRO A N 1
ATOM 683 C CA . PRO A 1 89 ? 10.031 -4.720 -4.403 1.00 36.66 89 PRO A CA 1
ATOM 684 C C . PRO A 1 89 ? 10.624 -5.168 -3.079 1.00 36.66 89 PRO A C 1
ATOM 686 O O . PRO A 1 89 ? 9.860 -5.730 -2.303 1.00 36.66 89 PRO A O 1
ATOM 689 N N . ALA A 1 90 ? 11.935 -4.981 -2.872 1.00 36.12 90 ALA A N 1
ATOM 690 C CA . ALA A 1 90 ? 12.636 -5.300 -1.629 1.00 36.12 90 ALA A CA 1
ATOM 691 C C . ALA A 1 90 ? 11.666 -5.161 -0.452 1.00 36.12 90 ALA A C 1
ATOM 693 O O . ALA A 1 90 ? 11.288 -4.044 -0.082 1.00 36.12 90 ALA A O 1
ATOM 694 N N . ILE A 1 91 ? 11.130 -6.307 -0.019 1.00 42.31 91 ILE A N 1
ATOM 695 C CA . ILE A 1 91 ? 10.036 -6.372 0.936 1.00 42.31 91 ILE A CA 1
ATOM 696 C C . ILE A 1 91 ? 10.630 -5.742 2.175 1.00 42.31 91 ILE A C 1
ATOM 698 O O . ILE A 1 91 ? 11.591 -6.266 2.733 1.00 42.31 91 ILE A O 1
ATOM 702 N N . LEU A 1 92 ? 10.149 -4.550 2.524 1.00 43.12 92 LEU A N 1
ATOM 703 C CA . LEU A 1 92 ? 10.732 -3.811 3.628 1.00 43.12 92 LEU A CA 1
ATOM 704 C C . LEU A 1 92 ? 10.725 -4.733 4.868 1.00 43.12 92 LEU A C 1
ATOM 706 O O . LEU A 1 92 ? 9.673 -5.329 5.132 1.00 43.12 92 LEU A O 1
ATOM 710 N N . PRO A 1 93 ? 11.846 -4.869 5.608 1.00 43.75 93 PRO A N 1
ATOM 711 C CA . PRO A 1 93 ? 12.042 -5.903 6.638 1.00 43.75 93 PRO A CA 1
ATOM 712 C C . PRO A 1 93 ? 10.978 -5.957 7.746 1.00 43.75 93 PRO A C 1
ATOM 714 O O . PRO A 1 93 ? 10.883 -6.935 8.478 1.00 43.75 93 PRO A O 1
ATOM 717 N N . TRP A 1 94 ? 10.150 -4.921 7.878 1.00 48.25 94 TRP A N 1
ATOM 718 C CA . TRP A 1 94 ? 9.138 -4.809 8.923 1.00 48.25 94 TRP A CA 1
ATOM 719 C C . TRP A 1 94 ? 7.864 -5.639 8.692 1.00 48.25 94 TRP A C 1
ATOM 721 O O . TRP A 1 94 ? 7.070 -5.769 9.618 1.00 48.25 94 TRP A O 1
ATOM 731 N N . HIS A 1 95 ? 7.662 -6.255 7.521 1.00 51.22 95 HIS A N 1
ATOM 732 C CA . HIS A 1 95 ? 6.467 -7.083 7.262 1.00 51.22 95 HIS A CA 1
ATOM 733 C C . HIS A 1 95 ? 6.402 -8.372 8.105 1.00 51.22 95 HIS A C 1
ATOM 735 O O . HIS A 1 95 ? 5.315 -8.921 8.268 1.00 51.22 95 HIS A O 1
ATOM 741 N N . HIS A 1 96 ? 7.535 -8.813 8.666 1.00 47.66 96 HIS A N 1
ATOM 742 C CA . HIS A 1 96 ? 7.615 -9.874 9.683 1.00 47.66 96 HIS A CA 1
ATOM 743 C C . HIS A 1 96 ? 7.855 -9.333 11.101 1.00 47.66 96 HIS A C 1
ATOM 745 O O . HIS A 1 96 ? 7.787 -10.077 12.072 1.00 47.66 96 HIS A O 1
ATOM 751 N N . ALA A 1 97 ? 8.121 -8.033 11.252 1.00 46.19 97 ALA A N 1
ATOM 752 C CA . ALA A 1 97 ? 8.420 -7.447 12.555 1.00 46.19 97 ALA A CA 1
ATOM 753 C C . ALA A 1 97 ? 7.179 -7.310 13.451 1.00 46.19 97 ALA A C 1
ATOM 755 O O . ALA A 1 97 ? 7.305 -7.280 14.672 1.00 46.19 97 ALA A O 1
ATOM 756 N N . ALA A 1 98 ? 5.980 -7.282 12.858 1.00 49.41 98 ALA A N 1
ATOM 757 C CA . ALA A 1 98 ? 4.726 -7.299 13.606 1.00 49.41 98 ALA A CA 1
ATOM 758 C C . ALA A 1 98 ? 4.571 -8.575 14.453 1.00 49.41 98 ALA A C 1
ATOM 760 O O . ALA A 1 98 ? 4.060 -8.490 15.569 1.00 49.41 98 ALA A O 1
ATOM 761 N N . ASP A 1 99 ? 5.055 -9.717 13.955 1.00 49.50 99 ASP A N 1
ATOM 762 C CA . ASP A 1 99 ? 5.050 -10.995 14.680 1.00 49.50 99 ASP A CA 1
ATOM 763 C C . ASP A 1 99 ? 6.173 -11.069 15.730 1.00 49.50 99 ASP A C 1
ATOM 765 O O . ASP A 1 99 ? 6.081 -11.834 16.685 1.00 49.50 99 ASP A O 1
ATOM 769 N N . LEU A 1 100 ? 7.232 -10.267 15.569 1.00 48.53 100 LEU A N 1
ATOM 770 C CA . LEU A 1 100 ? 8.421 -10.285 16.429 1.00 48.53 100 LEU A CA 1
ATOM 771 C C . LEU A 1 100 ? 8.331 -9.355 17.645 1.00 48.53 100 LEU A C 1
ATOM 773 O O . LEU A 1 100 ? 9.147 -9.481 18.554 1.00 48.53 100 LEU A O 1
ATOM 777 N N . LEU A 1 101 ? 7.374 -8.424 17.683 1.00 52.72 101 LEU A N 1
ATOM 778 C CA . LEU A 1 101 ? 7.262 -7.444 18.764 1.00 52.72 101 LEU A CA 1
ATOM 779 C C . LEU A 1 101 ? 5.871 -7.425 19.385 1.00 52.72 101 LEU A C 1
ATOM 781 O O . LEU A 1 101 ? 4.909 -7.100 18.706 1.00 52.72 101 LEU A O 1
ATOM 785 N N . ASP A 1 102 ? 5.766 -7.605 20.699 1.00 62.00 102 ASP A N 1
ATOM 786 C CA . ASP A 1 102 ? 4.526 -7.417 21.482 1.00 62.00 102 ASP A CA 1
ATOM 787 C C . ASP A 1 102 ? 4.098 -5.937 21.637 1.00 62.00 102 ASP A C 1
ATOM 789 O O . ASP A 1 102 ? 3.249 -5.591 22.457 1.00 62.00 102 ASP A O 1
ATOM 793 N N . ILE A 1 103 ? 4.674 -5.029 20.845 1.00 66.62 103 ILE A N 1
ATOM 794 C CA . ILE A 1 103 ? 4.408 -3.590 20.929 1.00 66.62 103 ILE A CA 1
ATOM 795 C C . ILE A 1 103 ? 3.117 -3.263 20.167 1.00 66.62 103 ILE A C 1
ATOM 797 O O . ILE A 1 103 ? 3.020 -3.489 18.957 1.00 66.62 103 ILE A O 1
ATOM 801 N N . LEU A 1 104 ? 2.117 -2.749 20.889 1.00 78.25 104 LEU A N 1
ATOM 802 C CA . LEU A 1 104 ? 0.873 -2.206 20.335 1.00 78.25 104 LEU A CA 1
ATOM 803 C C . LEU A 1 104 ? 1.082 -0.782 19.805 1.00 78.25 104 LEU A C 1
ATOM 805 O O . LEU A 1 104 ? 2.020 -0.094 20.209 1.00 78.25 104 LEU A O 1
ATOM 809 N N . PHE A 1 105 ? 0.181 -0.317 18.933 1.00 85.12 105 PHE A N 1
ATOM 810 C CA . PHE A 1 105 ? 0.163 1.092 18.544 1.00 85.12 105 PHE A CA 1
ATOM 811 C C . PHE A 1 105 ? -0.085 1.977 19.768 1.00 85.12 105 PHE A C 1
ATOM 813 O O . PHE A 1 105 ? -0.966 1.707 20.584 1.00 85.12 105 PHE A O 1
ATOM 820 N N . ASN A 1 106 ? 0.702 3.043 19.897 1.00 86.94 106 ASN A N 1
ATOM 821 C CA . ASN A 1 106 ? 0.423 4.080 20.881 1.00 86.94 106 ASN A CA 1
ATOM 822 C C . ASN A 1 106 ? -0.706 5.004 20.373 1.00 86.94 106 ASN A C 1
ATOM 824 O O . ASN A 1 106 ? -1.095 4.954 19.205 1.00 86.94 106 ASN A O 1
ATOM 828 N N . ALA A 1 107 ? -1.217 5.884 21.237 1.00 90.19 107 ALA A N 1
ATOM 829 C CA . ALA A 1 107 ? -2.310 6.792 20.874 1.00 90.19 107 ALA A CA 1
ATOM 830 C C . ALA A 1 107 ? -1.970 7.708 19.678 1.00 90.19 107 ALA A C 1
ATOM 832 O O . ALA A 1 107 ? -2.828 7.974 18.843 1.00 90.19 107 ALA A O 1
ATOM 833 N N . ALA A 1 108 ? -0.714 8.151 19.556 1.00 91.50 108 ALA A N 1
ATOM 834 C CA . ALA A 1 108 ? -0.289 8.996 18.442 1.00 91.50 108 ALA A CA 1
ATOM 835 C C . ALA A 1 108 ? -0.288 8.232 17.107 1.00 91.50 108 ALA A C 1
ATOM 837 O O . ALA A 1 108 ? -0.649 8.793 16.073 1.00 91.50 108 ALA A O 1
ATOM 838 N N . ASP A 1 109 ? 0.086 6.953 17.119 1.00 90.88 109 ASP A N 1
ATOM 839 C CA . ASP A 1 109 ? 0.001 6.083 15.950 1.00 90.88 109 ASP A CA 1
ATOM 840 C C . ASP A 1 109 ? -1.451 5.828 15.554 1.00 90.88 109 ASP A C 1
ATOM 842 O O . ASP A 1 109 ? -1.784 5.957 14.376 1.00 90.88 109 ASP A O 1
ATOM 846 N N . GLU A 1 110 ? -2.334 5.550 16.516 1.00 92.81 110 GLU A N 1
ATOM 847 C CA . GLU A 1 110 ? -3.765 5.395 16.242 1.00 92.81 110 GLU A CA 1
ATOM 848 C C . GLU A 1 110 ? -4.378 6.670 15.643 1.00 92.81 110 GLU A C 1
ATOM 850 O O . GLU A 1 110 ? -5.104 6.581 14.650 1.00 92.81 110 GLU A O 1
ATOM 855 N N . ASP A 1 111 ? -4.031 7.854 16.159 1.00 93.62 111 ASP A N 1
ATOM 856 C CA . ASP A 1 111 ? -4.481 9.144 15.620 1.00 93.62 111 ASP A CA 1
ATOM 857 C C . ASP A 1 111 ? -3.975 9.377 14.186 1.00 93.62 111 ASP A C 1
ATOM 859 O O . ASP A 1 111 ? -4.733 9.790 13.298 1.00 93.62 111 ASP A O 1
ATOM 863 N N . ARG A 1 112 ? -2.699 9.066 13.916 1.00 95.62 112 ARG A N 1
ATOM 864 C CA . ARG A 1 112 ? -2.129 9.151 12.561 1.00 95.62 112 ARG A CA 1
ATOM 865 C C . ARG A 1 112 ? -2.844 8.203 11.611 1.00 95.62 112 ARG A C 1
ATOM 867 O O . ARG A 1 112 ? -3.268 8.641 10.541 1.00 95.62 112 ARG A O 1
ATOM 874 N N . ILE A 1 113 ? -3.022 6.940 11.996 1.00 95.81 113 ILE A N 1
ATOM 875 C CA . ILE A 1 113 ? -3.722 5.934 11.189 1.00 95.81 113 ILE A CA 1
ATOM 876 C C . ILE A 1 113 ? -5.169 6.375 10.944 1.00 95.81 113 ILE A C 1
ATOM 878 O O . ILE A 1 113 ? -5.658 6.288 9.816 1.00 95.81 113 ILE A O 1
ATOM 882 N N . ALA A 1 114 ? -5.850 6.901 11.964 1.00 95.75 114 ALA A N 1
ATOM 883 C CA . ALA A 1 114 ? -7.219 7.390 11.860 1.00 95.75 114 ALA A CA 1
ATOM 884 C C . ALA A 1 114 ? -7.361 8.560 10.873 1.00 95.75 114 ALA A C 1
ATOM 886 O O . ALA A 1 114 ? -8.391 8.655 10.206 1.00 95.75 114 ALA A O 1
ATOM 887 N N . SER A 1 115 ? -6.329 9.401 10.736 1.00 96.31 115 SER A N 1
ATOM 888 C CA . SER A 1 115 ? -6.312 10.541 9.807 1.00 96.31 115 SER A CA 1
ATOM 889 C C . SER A 1 115 ? -6.195 10.157 8.326 1.00 96.31 115 SER A C 1
ATOM 891 O O . SER A 1 115 ? -6.445 10.983 7.443 1.00 96.31 115 SER A O 1
ATOM 893 N N . TRP A 1 116 ? -5.797 8.919 8.019 1.00 96.81 116 TRP A N 1
ATOM 894 C CA . TRP A 1 116 ? -5.633 8.478 6.638 1.00 96.81 116 TRP A CA 1
ATOM 895 C C . TRP A 1 116 ? -6.982 8.299 5.932 1.00 96.81 116 TRP A C 1
ATOM 897 O O . TRP A 1 116 ? -7.985 7.970 6.571 1.00 96.81 116 TRP A O 1
ATOM 907 N N . PRO A 1 117 ? -7.025 8.422 4.590 1.00 96.94 117 PRO A N 1
ATOM 908 C CA . PRO A 1 117 ? -8.223 8.083 3.834 1.00 96.94 117 PRO A CA 1
ATOM 909 C C . PRO A 1 117 ? -8.687 6.653 4.172 1.00 96.94 117 PRO A C 1
ATOM 911 O O . PRO A 1 117 ? -7.864 5.734 4.110 1.00 96.94 117 PRO A O 1
ATOM 914 N N . PRO A 1 118 ? -9.984 6.413 4.464 1.00 97.00 118 PRO A N 1
ATOM 915 C CA . PRO A 1 118 ? -10.454 5.111 4.953 1.00 97.00 118 PRO A CA 1
ATOM 916 C C . PRO A 1 118 ? -10.068 3.933 4.054 1.00 97.00 118 PRO A C 1
ATOM 918 O O . PRO A 1 118 ? -9.731 2.849 4.530 1.00 97.00 118 PRO A O 1
ATOM 921 N N . ARG A 1 119 ? -10.055 4.176 2.740 1.00 96.06 119 ARG A N 1
ATOM 922 C CA . ARG A 1 119 ? -9.592 3.224 1.733 1.00 96.06 119 ARG A CA 1
ATOM 923 C C . ARG A 1 119 ? -8.125 2.841 1.917 1.00 96.06 119 ARG A C 1
ATOM 925 O O . ARG A 1 119 ? -7.811 1.658 1.988 1.00 96.06 119 ARG A O 1
ATOM 932 N N . GLU A 1 120 ? -7.248 3.838 1.976 1.00 95.50 120 GLU A N 1
ATOM 933 C CA . GLU A 1 120 ? -5.802 3.631 2.111 1.00 95.50 120 GLU A CA 1
ATOM 934 C C . GLU A 1 120 ? -5.477 2.946 3.434 1.00 95.50 120 GLU A C 1
ATOM 936 O O . GLU A 1 120 ? -4.646 2.048 3.469 1.00 95.50 120 GLU A O 1
ATOM 941 N N . ARG A 1 121 ? -6.182 3.311 4.504 1.00 96.19 121 ARG A N 1
ATOM 942 C CA . ARG A 1 121 ? -6.008 2.735 5.835 1.00 96.19 121 ARG A CA 1
ATOM 943 C C . ARG A 1 121 ? -6.173 1.217 5.852 1.00 96.19 121 ARG A C 1
ATOM 945 O O . ARG A 1 121 ? -5.270 0.518 6.302 1.00 96.19 121 ARG A O 1
ATOM 952 N N . VAL A 1 122 ? -7.280 0.694 5.319 1.00 96.50 122 VAL A N 1
ATOM 953 C CA . VAL A 1 122 ? -7.504 -0.763 5.253 1.00 96.50 122 VAL A CA 1
ATOM 954 C C . VAL A 1 122 ? -6.493 -1.435 4.324 1.00 96.50 122 VAL A C 1
ATOM 956 O O . VAL A 1 122 ? -5.924 -2.461 4.690 1.00 96.50 122 VAL A O 1
ATOM 959 N N . GLU A 1 123 ? -6.227 -0.848 3.152 1.00 94.81 123 GLU A N 1
ATOM 960 C CA . GLU A 1 123 ? -5.254 -1.379 2.188 1.00 94.81 123 GLU A CA 1
ATOM 961 C C . GLU A 1 123 ? -3.852 -1.504 2.815 1.00 94.81 123 GLU A C 1
ATOM 963 O O . GLU A 1 123 ? -3.237 -2.570 2.743 1.00 94.81 123 GLU A O 1
ATOM 968 N N . LEU A 1 124 ? -3.371 -0.450 3.482 1.00 93.12 124 LEU A N 1
ATOM 969 C CA . LEU A 1 124 ? -2.063 -0.414 4.134 1.00 93.12 124 LEU A CA 1
ATOM 970 C C . LEU A 1 124 ? -1.975 -1.397 5.300 1.00 93.12 124 LEU A C 1
ATOM 972 O O . LEU A 1 124 ? -1.004 -2.147 5.375 1.00 93.12 124 LEU A O 1
ATOM 976 N N . MET A 1 125 ? -2.976 -1.432 6.183 1.00 92.38 125 MET A N 1
ATOM 977 C CA . MET A 1 125 ? -2.978 -2.321 7.351 1.00 92.38 125 MET A CA 1
ATOM 978 C C . MET A 1 125 ? -2.971 -3.803 6.954 1.00 92.38 125 MET A C 1
ATOM 980 O O . MET A 1 125 ? -2.272 -4.605 7.569 1.00 92.38 125 MET A O 1
ATOM 984 N N . CYS A 1 126 ? -3.687 -4.170 5.888 1.00 91.88 126 CYS A N 1
ATOM 985 C CA . CYS A 1 126 ? -3.711 -5.553 5.405 1.00 91.88 126 CYS A CA 1
ATOM 986 C C . CYS A 1 126 ? -2.420 -5.939 4.677 1.00 91.88 126 CYS A C 1
ATOM 988 O O . CYS A 1 126 ? -1.879 -7.013 4.920 1.00 91.88 126 CYS A O 1
ATOM 990 N N . MET A 1 127 ? -1.918 -5.071 3.791 1.00 89.00 127 MET A N 1
ATOM 991 C CA . MET A 1 127 ? -0.683 -5.339 3.046 1.00 89.00 127 MET A CA 1
ATOM 992 C C . MET A 1 127 ? 0.532 -5.428 3.978 1.00 89.00 127 MET A C 1
ATOM 994 O O . MET A 1 127 ? 1.358 -6.325 3.825 1.00 89.00 127 MET A O 1
ATOM 998 N N . SER A 1 128 ? 0.599 -4.545 4.979 1.00 84.94 128 SER A N 1
ATOM 999 C CA . SER A 1 128 ? 1.663 -4.540 5.991 1.00 84.94 128 SER A CA 1
ATOM 1000 C C . SER A 1 128 ? 1.543 -5.661 7.024 1.00 84.94 128 SER A C 1
ATOM 1002 O O . SER A 1 128 ? 2.538 -6.016 7.644 1.00 84.94 128 SER A O 1
ATOM 1004 N N . GLY A 1 129 ? 0.343 -6.217 7.219 1.00 83.75 129 GLY A N 1
ATOM 1005 C CA . GLY A 1 129 ? 0.054 -7.148 8.312 1.00 83.75 129 GLY A CA 1
ATOM 1006 C C . GLY A 1 129 ? -0.126 -6.471 9.675 1.00 83.75 129 GLY A C 1
ATOM 1007 O O . GLY A 1 129 ? -0.404 -7.153 10.652 1.00 83.75 129 GLY A O 1
ATOM 1008 N N . LEU A 1 130 ? -0.032 -5.141 9.763 1.00 86.12 130 LEU A N 1
ATOM 1009 C CA . LEU A 1 130 ? -0.091 -4.411 11.034 1.00 86.12 130 LEU A CA 1
ATOM 1010 C C . LEU A 1 130 ? -1.496 -4.325 11.645 1.00 86.12 130 LEU A C 1
ATOM 1012 O O . LEU A 1 130 ? -1.637 -3.889 12.785 1.00 86.12 130 LEU A O 1
ATOM 1016 N N . PHE A 1 131 ? -2.538 -4.768 10.933 1.00 87.62 131 PHE A N 1
ATOM 1017 C CA . PHE A 1 131 ? -3.906 -4.795 11.464 1.00 87.62 131 PHE A CA 1
ATOM 1018 C C . PHE A 1 131 ? -4.022 -5.604 12.772 1.00 87.62 131 PHE A C 1
ATOM 1020 O O . PHE A 1 131 ? -4.892 -5.307 13.583 1.00 87.62 131 PHE A O 1
ATOM 1027 N N . VAL A 1 132 ? -3.131 -6.580 13.004 1.00 85.19 132 VAL A N 1
ATOM 1028 C CA . VAL A 1 132 ? -3.085 -7.394 14.236 1.00 85.19 132 VAL A CA 1
ATOM 1029 C C . VAL A 1 132 ? -2.739 -6.587 15.491 1.00 85.19 132 VAL A C 1
ATOM 1031 O O . VAL A 1 132 ? -2.966 -7.057 16.600 1.00 85.19 132 VAL A O 1
ATOM 1034 N N . LYS A 1 133 ? -2.187 -5.378 15.330 1.00 83.19 133 LYS A N 1
ATOM 1035 C CA . LYS A 1 133 ? -1.871 -4.458 16.433 1.00 83.19 133 LYS A CA 1
ATOM 1036 C C . LYS A 1 133 ? -3.060 -3.604 16.863 1.00 83.19 133 LYS A C 1
ATOM 1038 O O . LYS A 1 133 ? -2.963 -2.895 17.858 1.00 83.19 133 LYS A O 1
ATOM 1043 N N . LEU A 1 134 ? -4.161 -3.647 16.113 1.00 87.62 134 LEU A N 1
ATOM 1044 C CA . LEU A 1 134 ? -5.386 -2.924 16.430 1.00 87.62 134 LEU A CA 1
ATOM 1045 C C . LEU A 1 134 ? -6.324 -3.816 17.239 1.00 87.62 134 LEU A C 1
ATOM 1047 O O . LEU A 1 134 ? -6.428 -5.020 17.006 1.00 87.62 134 LEU A O 1
ATOM 1051 N N . THR A 1 135 ? -7.077 -3.205 18.150 1.00 88.88 135 THR A N 1
ATOM 1052 C CA . THR A 1 135 ? -8.183 -3.905 18.813 1.00 88.88 135 THR A CA 1
ATOM 1053 C C . THR A 1 135 ? -9.283 -4.253 17.806 1.00 88.88 135 THR A C 1
ATOM 1055 O O . THR A 1 135 ? -9.490 -3.542 16.818 1.00 88.88 135 THR A O 1
ATOM 1058 N N . GLU A 1 136 ? -10.049 -5.315 18.076 1.00 88.38 136 GLU A N 1
ATOM 1059 C CA . GLU A 1 136 ? -11.165 -5.734 17.213 1.00 88.38 136 GLU A CA 1
ATOM 1060 C C . GLU A 1 136 ? -12.184 -4.601 16.999 1.00 88.38 136 GLU A C 1
ATOM 1062 O O . GLU A 1 136 ? -12.685 -4.406 15.890 1.00 88.38 136 GLU A O 1
ATOM 1067 N N . THR A 1 137 ? -12.436 -3.796 18.034 1.00 92.38 137 THR A N 1
ATOM 1068 C CA . THR A 1 137 ? -13.333 -2.635 17.972 1.00 92.38 137 THR A CA 1
ATOM 1069 C C . THR A 1 137 ? -12.844 -1.586 16.973 1.00 92.38 137 THR A C 1
ATOM 1071 O O . THR A 1 137 ? -13.621 -1.141 16.121 1.00 92.38 137 THR A O 1
ATOM 1074 N N . VAL A 1 138 ? -11.564 -1.203 17.052 1.00 94.19 138 VAL A N 1
ATOM 1075 C CA . VAL A 1 138 ? -10.958 -0.202 16.159 1.00 94.19 138 VAL A CA 1
ATOM 1076 C C . VAL A 1 138 ? -10.903 -0.735 14.732 1.00 94.19 138 VAL A C 1
ATOM 1078 O O . VAL A 1 138 ? -11.332 -0.058 13.794 1.00 94.19 138 VAL A O 1
ATOM 1081 N N . TRP A 1 139 ? -10.466 -1.983 14.562 1.00 94.88 139 TRP A N 1
ATOM 1082 C CA . TRP A 1 139 ? -10.411 -2.610 13.248 1.00 94.88 139 TRP A CA 1
ATOM 1083 C C . TRP A 1 139 ? -11.797 -2.716 12.604 1.00 94.88 139 TRP A C 1
ATOM 1085 O O . TRP A 1 139 ? -11.986 -2.328 11.450 1.00 94.88 139 T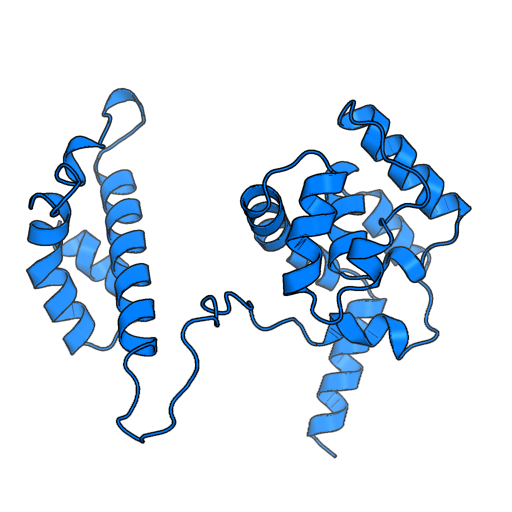RP A O 1
ATOM 1095 N N . GLY A 1 140 ? -12.805 -3.133 13.372 1.00 95.88 140 GLY A N 1
ATOM 1096 C CA . GLY A 1 140 ? -14.193 -3.174 12.929 1.00 95.88 140 GLY A CA 1
ATOM 1097 C C . GLY A 1 140 ? -14.718 -1.808 12.478 1.00 95.88 140 GLY A C 1
ATOM 1098 O O . GLY A 1 140 ? -15.451 -1.737 11.489 1.00 95.88 140 GLY A O 1
ATOM 1099 N N . GLN A 1 141 ? -14.324 -0.718 13.147 1.00 97.12 141 GLN A N 1
ATOM 1100 C CA . GLN A 1 141 ? -14.673 0.636 12.710 1.00 97.12 141 GLN A CA 1
ATOM 1101 C C . GLN A 1 141 ? -14.019 0.987 11.373 1.00 97.12 141 GLN A C 1
ATOM 1103 O O . GLN A 1 141 ? -14.695 1.486 10.474 1.00 97.12 141 GLN A O 1
ATOM 1108 N N . TYR A 1 142 ? -12.737 0.671 11.198 1.00 97.62 142 TYR A N 1
ATOM 1109 C CA . TYR A 1 142 ? -12.029 0.967 9.953 1.00 97.62 142 TYR A CA 1
ATOM 1110 C C . TYR A 1 142 ? -12.635 0.247 8.751 1.00 97.62 142 TYR A C 1
ATOM 1112 O O . TYR A 1 142 ? -12.727 0.835 7.671 1.00 97.62 142 TYR A O 1
ATOM 1120 N N . LEU A 1 143 ? -13.091 -0.990 8.948 1.00 97.56 143 LEU A N 1
ATOM 1121 C CA . LEU A 1 143 ? -13.778 -1.756 7.916 1.00 97.56 143 LEU A CA 1
ATOM 1122 C C . LEU A 1 143 ? -15.143 -1.146 7.558 1.00 97.56 143 LEU A C 1
ATOM 1124 O O . LEU A 1 143 ? -15.457 -1.044 6.375 1.00 97.56 143 LEU A O 1
ATOM 1128 N N . ARG A 1 144 ? -15.920 -0.669 8.541 1.00 97.88 144 ARG A N 1
ATOM 1129 C CA . ARG A 1 144 ? -17.190 0.040 8.280 1.00 97.88 144 ARG A CA 1
ATOM 1130 C C . ARG A 1 144 ? -16.979 1.340 7.503 1.00 97.88 144 ARG A C 1
ATOM 1132 O O . ARG A 1 144 ? -17.707 1.616 6.551 1.00 97.88 144 ARG A O 1
ATOM 1139 N N . ASP A 1 145 ? -15.963 2.121 7.865 1.00 97.81 145 ASP A N 1
ATOM 1140 C CA . ASP A 1 145 ? -15.629 3.363 7.156 1.00 97.81 145 ASP A CA 1
ATOM 1141 C C . ASP A 1 145 ? -15.197 3.085 5.705 1.00 97.81 145 ASP A C 1
ATOM 1143 O O . ASP A 1 145 ? -15.513 3.847 4.786 1.00 97.81 145 ASP A O 1
ATOM 1147 N N . TYR A 1 146 ? -14.490 1.973 5.481 1.00 97.75 146 TYR A N 1
ATOM 1148 C CA . TYR A 1 146 ? -14.128 1.511 4.143 1.00 97.75 146 TYR A CA 1
ATOM 1149 C C . TYR A 1 146 ? -15.366 1.162 3.313 1.00 97.75 146 TYR A C 1
ATOM 1151 O O . TYR A 1 146 ? -15.505 1.631 2.182 1.00 97.75 146 TYR A O 1
ATOM 1159 N N . GLU A 1 147 ? -16.277 0.361 3.865 1.00 97.62 147 GLU A N 1
ATOM 1160 C CA . GLU A 1 147 ? -17.518 -0.047 3.195 1.00 97.62 147 GLU A CA 1
ATOM 1161 C C . GLU A 1 147 ? -18.379 1.168 2.844 1.00 97.62 147 GLU A C 1
ATOM 1163 O O . GLU A 1 147 ? -18.853 1.285 1.715 1.00 97.62 147 GLU A O 1
ATOM 1168 N N . SER A 1 148 ? -18.496 2.121 3.773 1.00 97.19 148 SER A N 1
ATOM 1169 C CA . SER A 1 148 ? -19.222 3.377 3.569 1.00 97.19 148 SER A CA 1
ATOM 1170 C C . SER A 1 148 ? -18.637 4.203 2.417 1.00 97.19 148 SER A C 1
ATOM 1172 O O . SER A 1 148 ? -19.370 4.648 1.534 1.00 97.19 148 SER A O 1
ATOM 1174 N N . CYS A 1 149 ? -17.309 4.361 2.357 1.00 97.00 149 CYS A N 1
ATOM 1175 C CA . CYS A 1 149 ? -16.683 5.206 1.334 1.00 97.00 149 CYS A CA 1
ATOM 1176 C C . CYS A 1 149 ? -16.505 4.527 -0.036 1.00 97.00 149 CYS A C 1
ATOM 1178 O O . CYS A 1 149 ? -16.306 5.214 -1.041 1.00 97.00 149 CYS A O 1
ATOM 1180 N N . THR A 1 150 ? -16.530 3.193 -0.104 1.00 95.25 150 THR A N 1
ATOM 1181 C CA . THR A 1 150 ? -16.344 2.442 -1.359 1.00 95.25 150 THR A CA 1
ATOM 1182 C C . THR A 1 150 ? -17.621 1.820 -1.905 1.00 95.25 150 THR A C 1
ATOM 1184 O O . THR A 1 150 ? -17.640 1.457 -3.080 1.00 95.25 150 THR A O 1
ATOM 1187 N N . SER A 1 151 ? -18.665 1.696 -1.081 1.00 94.12 151 SER A N 1
ATOM 1188 C CA . SER A 1 151 ? -19.872 0.914 -1.376 1.00 94.12 151 SER A CA 1
ATOM 1189 C C . SER A 1 151 ? -19.584 -0.561 -1.698 1.00 94.12 151 SER A C 1
ATOM 1191 O O . SER A 1 151 ? -20.385 -1.220 -2.359 1.00 94.12 151 SER A O 1
ATOM 1193 N N . ILE A 1 152 ? -18.441 -1.087 -1.243 1.00 92.88 152 ILE A N 1
ATOM 1194 C CA . ILE A 1 152 ? -18.053 -2.492 -1.398 1.00 92.88 152 ILE A CA 1
ATOM 1195 C C . ILE A 1 152 ? -18.227 -3.174 -0.041 1.00 92.88 152 ILE A C 1
ATOM 1197 O O . ILE A 1 152 ? -17.477 -2.839 0.874 1.00 92.88 152 ILE A O 1
ATOM 1201 N N . PRO A 1 153 ? -19.173 -4.117 0.114 1.00 95.12 153 PRO A N 1
ATOM 1202 C CA . PRO A 1 153 ? -19.287 -4.900 1.337 1.00 95.12 153 PRO A CA 1
ATOM 1203 C C . PRO A 1 153 ? -18.102 -5.862 1.450 1.00 95.12 153 PRO A C 1
ATOM 1205 O O . PRO A 1 153 ? -17.770 -6.570 0.496 1.00 95.12 153 PRO A O 1
ATOM 1208 N N . LEU A 1 154 ? -17.470 -5.909 2.618 1.00 94.88 154 LEU A N 1
ATOM 1209 C CA . LEU A 1 154 ? -16.328 -6.776 2.869 1.00 94.88 154 LEU A CA 1
ATOM 1210 C C . LEU A 1 154 ? -16.786 -8.034 3.615 1.00 94.88 154 LEU A C 1
ATOM 1212 O O . LEU A 1 154 ? -17.422 -7.961 4.667 1.00 94.88 154 LEU A O 1
ATOM 1216 N N . ALA A 1 155 ? -16.415 -9.206 3.101 1.00 93.38 155 ALA A N 1
ATOM 1217 C CA . ALA A 1 155 ? -16.667 -10.467 3.792 1.00 93.38 155 ALA A CA 1
ATOM 1218 C C . ALA A 1 155 ? -15.942 -10.494 5.150 1.00 93.38 155 ALA A C 1
ATOM 1220 O O . ALA A 1 155 ? -14.802 -10.037 5.265 1.00 93.38 155 ALA A O 1
ATOM 1221 N N . ARG A 1 156 ? -16.610 -11.022 6.181 1.00 90.88 156 ARG A N 1
ATOM 1222 C CA . ARG A 1 156 ? -16.048 -11.205 7.527 1.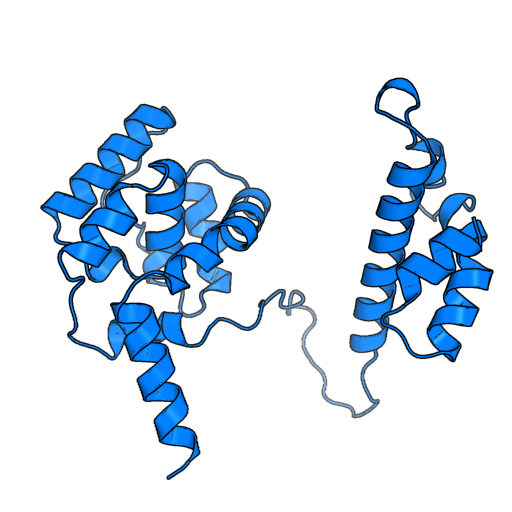00 90.88 156 ARG A CA 1
ATOM 1223 C C . ARG A 1 156 ? -15.730 -12.690 7.766 1.00 90.88 156 ARG A C 1
ATOM 1225 O O . ARG A 1 156 ? -16.516 -13.527 7.323 1.00 90.88 156 ARG A O 1
ATOM 1232 N N . PRO A 1 157 ? -14.636 -13.023 8.476 1.00 91.81 157 PRO A N 1
ATOM 1233 C CA . PRO A 1 157 ? -13.622 -12.113 9.017 1.00 91.81 157 PRO A CA 1
ATOM 1234 C C . PRO A 1 157 ? -12.772 -11.464 7.912 1.00 91.81 157 PRO A C 1
ATOM 1236 O O . PRO A 1 157 ? -12.632 -12.009 6.818 1.00 91.81 157 PRO A O 1
ATOM 1239 N N . PHE A 1 158 ? -12.233 -10.277 8.200 1.00 91.94 158 PHE A N 1
ATOM 1240 C CA . PHE A 1 158 ? -11.348 -9.544 7.294 1.00 91.94 158 PHE A CA 1
ATOM 1241 C C . PHE A 1 158 ? -10.055 -9.168 8.035 1.00 91.94 158 PHE A C 1
ATOM 1243 O O . PHE A 1 158 ? -10.169 -8.668 9.156 1.00 91.94 158 PHE A O 1
ATOM 1250 N N . PRO A 1 159 ? -8.852 -9.345 7.452 1.00 91.31 159 PRO A N 1
ATOM 1251 C CA . PRO A 1 159 ? -8.571 -9.835 6.096 1.00 91.31 159 PRO A CA 1
ATOM 1252 C C . PRO A 1 159 ? -9.009 -11.294 5.862 1.00 91.31 159 PRO A C 1
ATOM 1254 O O . PRO A 1 159 ? -9.095 -12.062 6.818 1.00 91.31 159 PRO A O 1
ATOM 1257 N N . PRO A 1 160 ? -9.291 -11.704 4.610 1.00 88.94 160 PRO A N 1
ATOM 1258 C CA . PRO A 1 160 ? -9.622 -13.093 4.304 1.00 88.94 160 PRO A CA 1
ATOM 1259 C C . PRO A 1 160 ? -8.478 -14.041 4.667 1.00 88.94 160 PRO A C 1
ATOM 1261 O O . PRO A 1 160 ? -7.309 -13.684 4.522 1.00 88.94 160 PRO A O 1
ATOM 1264 N N . ALA A 1 161 ? -8.801 -15.291 5.007 1.00 84.50 161 ALA A N 1
ATOM 1265 C CA . ALA A 1 161 ? -7.809 -16.312 5.360 1.00 84.50 161 ALA A CA 1
ATOM 1266 C C . ALA A 1 161 ? -6.702 -16.487 4.301 1.00 84.50 161 ALA A C 1
ATOM 1268 O O . ALA A 1 161 ? -5.549 -16.700 4.651 1.00 84.50 161 ALA A O 1
ATOM 1269 N N . ALA A 1 162 ? -7.020 -16.317 3.013 1.00 83.94 162 ALA A N 1
ATOM 1270 C CA . ALA A 1 162 ? -6.034 -16.377 1.931 1.00 83.94 162 ALA A CA 1
ATOM 1271 C C . ALA A 1 162 ? -4.971 -15.260 1.991 1.00 83.94 162 ALA A C 1
ATOM 1273 O O . ALA A 1 162 ? -3.866 -15.449 1.496 1.00 83.94 162 ALA A O 1
ATOM 1274 N N . VAL A 1 163 ? -5.290 -14.102 2.579 1.00 85.81 163 VAL A N 1
ATOM 1275 C CA . VAL A 1 163 ? -4.314 -13.029 2.838 1.00 85.81 163 VAL A CA 1
ATOM 1276 C C . VAL A 1 163 ? -3.430 -13.395 4.030 1.00 85.81 163 VAL A C 1
ATOM 1278 O O . VAL A 1 163 ? -2.235 -13.128 4.001 1.00 85.81 163 VAL A O 1
ATOM 1281 N N . LEU A 1 164 ? -4.006 -14.029 5.055 1.00 81.00 164 LEU A N 1
ATOM 1282 C CA . LEU A 1 164 ? -3.285 -14.455 6.259 1.00 81.00 164 LEU A CA 1
ATOM 1283 C C . LEU A 1 164 ? -2.346 -15.639 5.993 1.00 81.00 164 LEU A C 1
ATOM 1285 O O . LEU A 1 164 ? -1.277 -15.713 6.581 1.00 81.00 164 LEU A O 1
ATOM 1289 N N . ALA A 1 165 ? -2.731 -16.539 5.087 1.00 77.38 165 ALA A N 1
ATOM 1290 C CA . ALA A 1 165 ? -1.946 -17.711 4.708 1.00 77.38 165 ALA A CA 1
ATOM 1291 C C . ALA A 1 165 ? -0.759 -17.392 3.781 1.00 77.38 165 ALA A C 1
ATOM 1293 O O . ALA A 1 165 ? 0.045 -18.273 3.494 1.00 77.38 165 ALA A O 1
ATOM 1294 N N . ALA A 1 166 ? -0.659 -16.163 3.269 1.00 75.88 166 ALA A N 1
ATOM 1295 C CA . ALA A 1 166 ? 0.442 -15.763 2.405 1.00 75.88 166 ALA A CA 1
ATOM 1296 C C . ALA A 1 166 ? 1.700 -15.464 3.235 1.00 75.88 166 ALA A C 1
ATOM 1298 O O . ALA A 1 166 ? 1.759 -14.462 3.958 1.00 75.88 166 ALA A O 1
ATOM 1299 N N . GLU A 1 167 ? 2.705 -16.329 3.079 1.00 69.94 167 GLU A N 1
ATOM 1300 C CA . GLU A 1 167 ? 4.017 -16.215 3.725 1.00 69.94 167 GLU A CA 1
ATOM 1301 C C . GLU A 1 167 ? 4.775 -14.974 3.241 1.00 69.94 167 GLU A C 1
ATOM 1303 O O . GLU A 1 167 ? 5.338 -14.242 4.054 1.00 69.94 167 GLU A O 1
ATOM 1308 N N . ASN A 1 168 ? 4.712 -14.671 1.937 1.00 68.38 168 ASN A N 1
ATOM 1309 C CA . ASN A 1 168 ? 5.352 -13.486 1.373 1.00 68.38 168 ASN A CA 1
ATOM 1310 C C . ASN A 1 168 ? 4.355 -12.330 1.178 1.00 68.38 168 ASN A C 1
ATOM 1312 O O . ASN A 1 168 ? 3.258 -12.521 0.643 1.00 68.38 168 ASN A O 1
ATOM 1316 N N . PRO A 1 169 ? 4.752 -11.082 1.478 1.00 66.25 169 PRO A N 1
ATOM 1317 C CA . PRO A 1 169 ? 3.946 -9.893 1.189 1.00 66.25 169 PRO A CA 1
ATOM 1318 C C . PRO A 1 169 ? 3.540 -9.724 -0.280 1.00 66.25 169 PRO A C 1
ATOM 1320 O O . PRO A 1 169 ? 2.446 -9.229 -0.561 1.00 66.25 169 PRO A O 1
ATOM 1323 N N . ALA A 1 170 ? 4.372 -10.168 -1.228 1.00 73.56 170 ALA A N 1
ATOM 1324 C CA . ALA A 1 170 ? 4.018 -10.161 -2.649 1.00 73.56 170 ALA A CA 1
ATOM 1325 C C . ALA A 1 170 ? 2.754 -11.003 -2.922 1.00 73.56 170 ALA A C 1
ATOM 1327 O O . ALA A 1 170 ? 1.854 -10.559 -3.649 1.00 73.56 170 ALA A O 1
ATOM 1328 N N . ASP A 1 171 ? 2.632 -12.147 -2.244 1.00 81.31 171 ASP A N 1
ATOM 1329 C CA . ASP A 1 171 ? 1.537 -13.106 -2.401 1.00 81.31 171 ASP A CA 1
ATOM 1330 C C . ASP A 1 171 ? 0.218 -12.608 -1.788 1.00 81.31 171 ASP A C 1
ATOM 1332 O O . ASP A 1 171 ? -0.858 -13.022 -2.221 1.00 81.31 171 ASP A O 1
ATOM 1336 N N . ARG A 1 172 ? 0.265 -11.636 -0.862 1.00 84.75 172 ARG A N 1
ATOM 1337 C CA . ARG A 1 172 ? -0.927 -11.004 -0.254 1.00 84.75 172 ARG A CA 1
ATOM 1338 C C . ARG A 1 172 ? -1.710 -10.130 -1.231 1.00 84.75 172 ARG A C 1
ATOM 1340 O O . ARG A 1 172 ? -2.926 -9.983 -1.098 1.00 84.75 172 ARG A O 1
ATOM 1347 N N . THR A 1 173 ? -1.038 -9.567 -2.237 1.00 90.94 173 THR A N 1
ATOM 1348 C CA . THR A 1 173 ? -1.630 -8.565 -3.139 1.00 90.94 173 THR A CA 1
ATOM 1349 C C . THR A 1 173 ? -2.853 -9.105 -3.874 1.00 90.94 173 THR A C 1
ATOM 1351 O O . THR A 1 173 ? -3.890 -8.450 -3.944 1.00 90.94 173 THR A O 1
ATOM 1354 N N . ARG A 1 174 ? -2.744 -10.298 -4.467 1.00 91.69 174 ARG A N 1
ATOM 1355 C CA . ARG A 1 174 ? -3.816 -10.882 -5.282 1.00 91.69 174 ARG A CA 1
ATOM 1356 C C . ARG A 1 174 ? -5.071 -11.234 -4.467 1.00 91.69 174 ARG A C 1
ATOM 1358 O O . ARG A 1 174 ? -6.142 -10.780 -4.876 1.00 91.69 174 ARG A O 1
ATOM 1365 N N . PRO A 1 175 ? -4.995 -12.003 -3.362 1.00 92.31 175 PRO A N 1
ATOM 1366 C CA . PRO A 1 175 ? -6.171 -12.318 -2.556 1.00 92.31 175 PRO A CA 1
ATOM 1367 C C . PRO A 1 175 ? -6.787 -11.064 -1.927 1.00 92.31 175 PRO A C 1
ATOM 1369 O O . PRO A 1 175 ? -8.011 -10.939 -1.913 1.00 92.31 175 PRO A O 1
ATOM 1372 N N . LEU A 1 176 ? -5.970 -10.096 -1.493 1.00 94.81 176 LEU A N 1
ATOM 1373 C CA . LEU A 1 176 ? -6.489 -8.848 -0.940 1.00 94.81 176 LEU A CA 1
ATOM 1374 C C . LEU A 1 176 ? -7.193 -8.005 -2.010 1.00 94.81 176 LEU A C 1
ATOM 1376 O O . LEU A 1 176 ? -8.301 -7.531 -1.782 1.00 94.81 176 LEU A O 1
ATOM 1380 N N . ALA A 1 177 ? -6.603 -7.859 -3.199 1.00 95.00 177 ALA A N 1
ATOM 1381 C CA . ALA A 1 177 ? -7.232 -7.122 -4.292 1.00 95.00 177 ALA A CA 1
ATOM 1382 C C . ALA A 1 177 ? -8.586 -7.730 -4.677 1.00 95.00 177 ALA A C 1
ATOM 1384 O O . ALA A 1 177 ? -9.552 -6.990 -4.840 1.00 95.00 177 ALA A O 1
ATOM 1385 N N . ALA A 1 178 ? -8.677 -9.062 -4.750 1.00 95.12 178 ALA A N 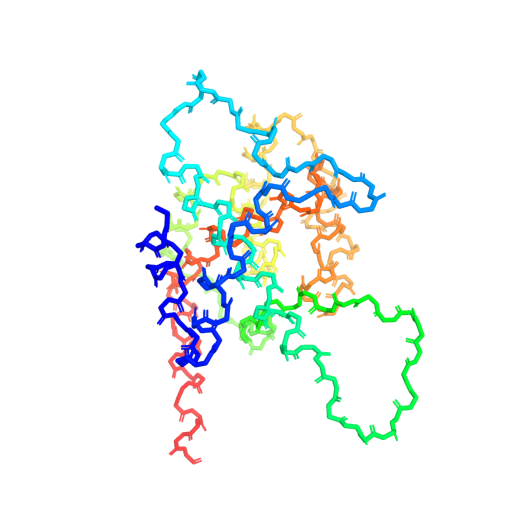1
ATOM 1386 C CA . ALA A 1 178 ? -9.937 -9.751 -5.011 1.00 95.12 178 ALA A CA 1
ATOM 1387 C C . ALA A 1 178 ? -10.994 -9.438 -3.938 1.00 95.12 178 ALA A C 1
ATOM 1389 O O . ALA A 1 178 ? -12.128 -9.107 -4.278 1.00 95.12 178 ALA A O 1
ATOM 1390 N N . ALA A 1 179 ? -10.615 -9.471 -2.659 1.00 95.25 179 ALA A N 1
ATOM 1391 C CA . ALA A 1 179 ? -11.523 -9.190 -1.549 1.00 95.25 179 ALA A CA 1
ATOM 1392 C C . ALA A 1 179 ? -11.980 -7.723 -1.480 1.00 95.25 179 ALA A C 1
ATOM 1394 O O . ALA A 1 179 ? -13.083 -7.442 -1.026 1.00 95.25 179 ALA A O 1
ATOM 1395 N N . LEU A 1 180 ? -11.150 -6.797 -1.964 1.00 95.69 180 LEU A N 1
ATOM 1396 C CA . LEU A 1 180 ? -11.467 -5.371 -2.068 1.00 95.69 180 LEU A CA 1
ATOM 1397 C C . LEU A 1 180 ? -12.183 -5.002 -3.382 1.00 95.69 180 LEU A C 1
ATOM 1399 O O . LEU A 1 180 ? -12.432 -3.823 -3.627 1.00 95.69 180 LEU A O 1
ATOM 1403 N N . GLY A 1 181 ? -12.466 -5.965 -4.270 1.00 94.06 181 GLY A N 1
ATOM 1404 C CA . GLY A 1 181 ? -13.068 -5.694 -5.582 1.00 94.06 181 GLY A CA 1
ATOM 1405 C C . GLY A 1 181 ? -12.159 -4.902 -6.535 1.00 94.06 181 GLY A C 1
ATOM 1406 O O . GLY A 1 181 ? -12.636 -4.166 -7.401 1.00 94.06 181 GLY A O 1
ATOM 1407 N N . LEU A 1 182 ? -10.838 -5.017 -6.379 1.00 94.12 182 LEU A N 1
ATOM 1408 C CA . LEU A 1 182 ? -9.823 -4.300 -7.149 1.00 94.12 182 LEU A CA 1
ATOM 1409 C C . LEU A 1 182 ? -9.046 -5.240 -8.078 1.00 94.12 182 LEU A C 1
ATOM 1411 O O . LEU A 1 182 ? -8.915 -6.440 -7.853 1.00 94.12 182 LEU A O 1
ATOM 1415 N N . LYS A 1 183 ? -8.429 -4.665 -9.116 1.00 93.81 183 LYS A N 1
ATOM 1416 C CA . LYS A 1 183 ? -7.382 -5.359 -9.881 1.00 93.81 183 LYS A CA 1
ATOM 1417 C C . LYS A 1 183 ? -6.089 -5.383 -9.062 1.00 93.81 183 LYS A C 1
ATOM 1419 O O . LYS A 1 183 ? -5.732 -4.357 -8.483 1.00 93.81 183 LYS A O 1
ATOM 1424 N N . SER A 1 184 ? -5.326 -6.479 -9.107 1.00 90.88 184 SER A N 1
ATOM 1425 C CA . SER A 1 184 ? -4.057 -6.604 -8.364 1.00 90.88 184 SER A CA 1
ATOM 1426 C C . SER A 1 184 ? -3.094 -5.445 -8.632 1.00 90.88 184 SER A C 1
ATOM 1428 O O . SER A 1 184 ? -2.610 -4.822 -7.697 1.00 90.88 184 SER A O 1
ATOM 1430 N N . ASN A 1 185 ? -2.906 -5.067 -9.902 1.00 91.69 185 ASN A N 1
ATOM 1431 C CA . ASN A 1 185 ? -2.038 -3.942 -10.270 1.00 91.69 185 ASN A CA 1
ATOM 1432 C C . ASN A 1 185 ? -2.507 -2.601 -9.675 1.00 91.69 185 ASN A C 1
ATOM 1434 O O . ASN A 1 185 ? -1.692 -1.741 -9.357 1.00 91.69 185 ASN A O 1
ATOM 1438 N N . THR A 1 186 ? -3.819 -2.401 -9.508 1.00 92.94 186 THR A N 1
ATOM 1439 C CA . THR A 1 186 ? -4.346 -1.191 -8.864 1.00 92.94 186 THR A CA 1
ATOM 1440 C C . THR A 1 186 ? -3.935 -1.141 -7.400 1.00 92.94 186 THR A C 1
ATOM 1442 O O . THR A 1 186 ? -3.474 -0.094 -6.949 1.00 92.94 186 THR A O 1
ATOM 1445 N N . LEU A 1 187 ? -4.054 -2.262 -6.683 1.00 93.75 187 LEU A N 1
ATOM 1446 C CA . LEU A 1 187 ? -3.628 -2.352 -5.290 1.00 93.75 187 LEU A CA 1
ATOM 1447 C C . LEU A 1 187 ? -2.110 -2.167 -5.158 1.00 93.75 187 LEU A C 1
ATOM 1449 O O . LEU A 1 187 ? -1.680 -1.357 -4.346 1.00 93.75 187 LEU A O 1
ATOM 1453 N N . SER A 1 188 ? -1.304 -2.803 -6.016 1.00 89.62 188 SER A N 1
ATOM 1454 C CA . SER A 1 188 ? 0.155 -2.607 -6.034 1.00 89.62 188 SER A CA 1
ATOM 1455 C C . SER A 1 188 ? 0.543 -1.142 -6.246 1.00 89.62 188 SER A C 1
ATOM 1457 O O . SER A 1 188 ? 1.407 -0.616 -5.551 1.00 89.62 188 SER A O 1
ATOM 1459 N N . VAL A 1 189 ? -0.106 -0.444 -7.184 1.00 90.44 189 VAL A N 1
ATOM 1460 C CA . VAL A 1 189 ? 0.175 0.979 -7.436 1.00 90.44 189 VAL A CA 1
ATOM 1461 C C . VAL A 1 189 ? -0.232 1.851 -6.247 1.00 90.44 189 VAL A C 1
ATOM 1463 O O . VAL A 1 189 ? 0.492 2.789 -5.917 1.00 90.44 189 VAL A O 1
ATOM 1466 N N . ARG A 1 190 ? -1.371 1.568 -5.603 1.00 92.75 190 ARG A N 1
ATOM 1467 C CA . ARG A 1 190 ? -1.803 2.297 -4.398 1.00 92.75 190 ARG A CA 1
ATOM 1468 C C . ARG A 1 190 ? -0.841 2.079 -3.241 1.00 92.75 190 ARG A C 1
ATOM 1470 O O . ARG A 1 190 ? -0.385 3.059 -2.660 1.00 92.75 190 ARG A O 1
ATOM 1477 N N . TRP A 1 191 ? -0.454 0.829 -3.001 1.00 91.00 191 TRP A N 1
ATOM 1478 C CA . TRP A 1 191 ? 0.575 0.466 -2.034 1.00 91.00 191 TRP A CA 1
ATOM 1479 C C . TRP A 1 191 ? 1.857 1.270 -2.253 1.00 91.00 191 TRP A C 1
ATOM 1481 O O . TRP A 1 191 ? 2.295 1.996 -1.365 1.00 91.00 191 TRP A O 1
ATOM 1491 N N . MET A 1 192 ? 2.408 1.246 -3.469 1.00 88.25 192 MET A N 1
ATOM 1492 C CA . MET A 1 192 ? 3.645 1.967 -3.780 1.00 88.25 192 MET A CA 1
ATOM 1493 C C . MET A 1 192 ? 3.557 3.470 -3.489 1.00 88.25 192 MET A C 1
ATOM 1495 O O . MET A 1 192 ? 4.552 4.063 -3.083 1.00 88.25 192 MET A O 1
ATOM 1499 N N . ARG A 1 193 ? 2.383 4.088 -3.661 1.00 90.25 193 ARG A N 1
ATOM 1500 C CA . ARG A 1 193 ? 2.170 5.520 -3.394 1.00 90.25 193 ARG A CA 1
ATOM 1501 C C . ARG A 1 193 ? 1.984 5.847 -1.917 1.00 90.25 193 ARG A C 1
ATOM 1503 O O . ARG A 1 193 ? 2.354 6.939 -1.509 1.00 90.25 193 ARG A O 1
ATOM 1510 N N . ALA A 1 194 ? 1.394 4.938 -1.148 1.00 89.81 194 ALA A N 1
ATOM 1511 C CA . ALA A 1 194 ? 0.957 5.214 0.216 1.00 89.81 194 ALA A CA 1
ATOM 1512 C C . ALA A 1 194 ? 1.857 4.587 1.294 1.00 89.81 194 ALA A C 1
ATOM 1514 O O . ALA A 1 194 ? 1.839 5.055 2.428 1.00 89.81 194 ALA A O 1
ATOM 1515 N N . HIS A 1 195 ? 2.671 3.574 0.968 1.00 89.88 195 HIS A N 1
ATOM 1516 C CA . HIS A 1 195 ? 3.442 2.816 1.966 1.00 89.88 195 HIS A CA 1
ATOM 1517 C C . HIS A 1 195 ? 4.420 3.675 2.781 1.00 89.88 195 HIS A C 1
ATOM 1519 O O . HIS A 1 195 ? 4.736 3.321 3.910 1.00 89.88 195 HIS A O 1
ATOM 1525 N N . GLN A 1 196 ? 4.876 4.814 2.247 1.00 89.25 196 GLN A N 1
ATOM 1526 C CA . GLN A 1 196 ? 5.764 5.731 2.970 1.00 89.25 196 GLN A CA 1
ATOM 1527 C C . GLN A 1 196 ? 5.130 6.268 4.261 1.00 89.25 196 GLN A C 1
ATOM 1529 O O . GLN A 1 196 ? 5.857 6.493 5.225 1.00 89.25 196 GLN A O 1
ATOM 1534 N N . ARG A 1 197 ? 3.792 6.369 4.321 1.00 90.50 197 ARG A N 1
ATOM 1535 C CA . ARG A 1 197 ? 3.051 6.759 5.533 1.00 90.50 197 ARG A CA 1
ATOM 1536 C C . ARG A 1 197 ? 3.291 5.810 6.704 1.00 90.50 197 ARG A C 1
ATOM 1538 O O . ARG A 1 197 ? 3.241 6.231 7.850 1.00 90.50 197 ARG A O 1
ATOM 1545 N N . LEU A 1 198 ? 3.586 4.536 6.435 1.00 89.50 198 LEU A N 1
ATOM 1546 C CA . LEU A 1 198 ? 3.909 3.573 7.491 1.00 89.50 198 LEU A CA 1
ATOM 1547 C C . LEU A 1 198 ? 5.189 3.974 8.232 1.00 89.50 198 LEU A C 1
ATOM 1549 O O . LEU A 1 198 ? 5.294 3.741 9.427 1.00 89.50 198 LEU A O 1
ATOM 1553 N N . GLY A 1 199 ? 6.132 4.637 7.556 1.00 86.06 199 GLY A N 1
ATOM 1554 C CA . GLY A 1 199 ? 7.344 5.165 8.183 1.00 86.06 199 GLY A CA 1
ATOM 1555 C C . GLY A 1 199 ? 7.115 6.372 9.100 1.00 86.06 199 GLY A C 1
ATOM 1556 O O . GLY A 1 199 ? 8.052 6.778 9.782 1.00 86.06 199 GLY A O 1
ATOM 1557 N N . GLU A 1 200 ? 5.909 6.947 9.112 1.00 88.38 200 GLU A N 1
ATOM 1558 C CA . GLU A 1 200 ? 5.514 8.037 10.016 1.00 88.38 200 GLU A CA 1
ATOM 1559 C C . GLU A 1 200 ? 5.015 7.515 11.371 1.00 88.38 200 GLU A C 1
ATOM 1561 O O . GLU A 1 200 ? 4.857 8.307 12.299 1.00 88.38 200 GLU A O 1
ATOM 1566 N N . LEU A 1 201 ? 4.762 6.205 11.484 1.00 88.75 201 LEU A N 1
ATOM 1567 C CA . LEU A 1 201 ? 4.344 5.570 12.730 1.00 88.75 201 LEU A CA 1
ATOM 1568 C C . LEU A 1 201 ? 5.553 5.376 13.643 1.00 88.75 201 LEU A C 1
ATOM 1570 O O . LEU A 1 201 ? 6.591 4.870 13.206 1.00 88.75 201 LEU A O 1
ATOM 1574 N N . ASP A 1 202 ? 5.414 5.748 14.909 1.00 87.31 202 ASP A N 1
ATOM 1575 C CA . ASP A 1 202 ? 6.497 5.687 15.883 1.00 87.31 202 ASP A CA 1
ATOM 1576 C C . ASP A 1 202 ? 6.936 4.237 16.104 1.00 87.31 202 ASP A C 1
ATOM 1578 O O . ASP A 1 202 ? 8.135 3.971 16.048 1.00 87.31 202 ASP A O 1
ATOM 1582 N N . VAL A 1 203 ? 6.004 3.274 16.151 1.00 82.69 203 VAL A N 1
ATOM 1583 C CA . VAL A 1 203 ? 6.359 1.843 16.229 1.00 82.69 203 VAL A CA 1
ATOM 1584 C C . VAL A 1 203 ? 7.238 1.369 15.058 1.00 82.69 203 VAL A C 1
ATOM 1586 O O . VAL A 1 203 ? 8.127 0.537 15.230 1.00 82.69 203 VAL A O 1
ATOM 1589 N N . ILE A 1 204 ? 7.041 1.913 13.849 1.00 81.88 204 ILE A N 1
ATOM 1590 C CA . ILE A 1 204 ? 7.849 1.558 12.670 1.00 81.88 204 ILE A CA 1
ATOM 1591 C C . ILE A 1 204 ? 9.208 2.261 12.704 1.00 81.88 204 ILE A C 1
ATOM 1593 O O . ILE A 1 204 ? 10.201 1.710 12.225 1.00 81.88 204 ILE A O 1
ATOM 1597 N N . ARG A 1 205 ? 9.278 3.468 13.268 1.00 81.38 205 ARG A N 1
ATOM 1598 C CA . ARG A 1 205 ? 10.541 4.191 13.462 1.00 81.38 205 ARG A CA 1
ATOM 1599 C C . ARG A 1 205 ? 11.411 3.498 14.503 1.00 81.38 205 ARG A C 1
ATOM 1601 O O . ARG A 1 205 ? 12.558 3.196 14.198 1.00 81.38 205 ARG A O 1
ATOM 1608 N N . GLU A 1 206 ? 10.838 3.147 15.651 1.00 78.88 206 GLU A N 1
ATOM 1609 C CA . GLU A 1 206 ? 11.508 2.381 16.708 1.00 78.88 206 GLU A CA 1
ATOM 1610 C C . GLU A 1 206 ? 12.060 1.054 16.173 1.00 78.88 206 GLU A C 1
ATOM 1612 O O . GLU A 1 206 ? 13.210 0.702 16.430 1.00 78.88 206 GLU A O 1
ATOM 1617 N N . LEU A 1 207 ? 11.282 0.360 15.339 1.00 73.19 207 LEU A N 1
ATOM 1618 C CA . LEU A 1 207 ? 11.710 -0.863 14.661 1.00 73.19 207 LEU A CA 1
ATOM 1619 C C . LEU A 1 207 ? 12.931 -0.670 13.759 1.00 73.19 207 LEU A C 1
ATOM 1621 O O . LEU A 1 207 ? 13.833 -1.508 13.733 1.00 73.19 207 LEU A O 1
ATOM 1625 N N . ARG A 1 208 ? 12.957 0.422 12.993 1.00 71.00 208 ARG A N 1
ATOM 1626 C CA . ARG A 1 208 ? 14.087 0.742 12.114 1.00 71.00 208 ARG A CA 1
ATOM 1627 C C . ARG A 1 208 ? 15.334 1.087 12.916 1.00 71.00 208 ARG A C 1
ATOM 1629 O O . ARG A 1 208 ? 16.421 0.656 12.537 1.00 71.00 208 ARG A O 1
ATOM 1636 N N . ASP A 1 209 ? 15.166 1.828 14.003 1.00 70.06 209 ASP A N 1
ATOM 1637 C CA . ASP A 1 209 ? 16.267 2.235 14.870 1.00 70.06 209 ASP A CA 1
ATOM 1638 C C . ASP A 1 209 ? 16.864 1.018 15.597 1.00 70.06 209 ASP A C 1
ATOM 1640 O O . ASP A 1 209 ? 18.084 0.859 15.623 1.00 70.06 209 ASP A O 1
ATOM 1644 N N . ALA A 1 210 ? 16.022 0.100 16.084 1.00 66.50 210 ALA A N 1
ATOM 1645 C CA . ALA A 1 210 ? 16.460 -1.155 16.695 1.00 66.50 210 ALA A CA 1
ATOM 1646 C C . ALA A 1 210 ? 17.199 -2.071 15.700 1.00 66.50 210 ALA A C 1
ATOM 1648 O O . ALA A 1 210 ? 18.238 -2.639 16.034 1.00 66.50 210 ALA A O 1
ATOM 1649 N N . ALA A 1 211 ? 16.709 -2.182 14.459 1.00 62.19 211 ALA A N 1
ATOM 1650 C CA . ALA A 1 211 ? 17.361 -2.983 13.420 1.00 62.19 211 ALA A CA 1
ATOM 1651 C C . ALA A 1 211 ? 18.727 -2.407 12.997 1.00 62.19 211 ALA A C 1
ATOM 1653 O O . ALA A 1 211 ? 19.669 -3.164 12.778 1.00 62.19 211 ALA A O 1
ATOM 1654 N N . GLY A 1 212 ? 18.860 -1.077 12.927 1.00 55.50 212 GLY A N 1
ATOM 1655 C CA . GLY A 1 212 ? 20.119 -0.413 12.571 1.00 55.50 212 GLY A CA 1
ATOM 1656 C C . GLY A 1 212 ? 21.207 -0.491 13.650 1.00 55.50 212 GLY A C 1
ATOM 1657 O O . GLY A 1 212 ? 22.390 -0.401 13.330 1.00 55.50 212 GLY A O 1
ATOM 1658 N N . GLN A 1 213 ? 20.836 -0.686 14.919 1.00 52.69 213 GLN A N 1
ATOM 1659 C CA . GLN A 1 213 ? 21.789 -0.859 16.025 1.00 52.69 213 GLN A CA 1
ATOM 1660 C C . GLN A 1 213 ? 22.386 -2.277 16.085 1.00 52.69 213 GLN A C 1
ATOM 1662 O O . GLN A 1 213 ? 23.500 -2.448 16.579 1.00 52.69 213 GLN A O 1
ATOM 1667 N N . GLY A 1 214 ? 21.690 -3.282 15.541 1.00 49.44 214 GLY A N 1
ATOM 1668 C CA . GLY A 1 214 ? 22.157 -4.673 15.505 1.00 49.44 214 GLY A CA 1
ATOM 1669 C C . GLY A 1 214 ? 23.272 -4.956 14.491 1.00 49.44 214 GLY A C 1
ATOM 1670 O O . GLY A 1 214 ? 23.993 -5.933 14.652 1.00 49.44 214 GLY A O 1
ATOM 1671 N N . GLU A 1 215 ? 23.456 -4.108 13.474 1.00 42.97 215 GLU A N 1
ATOM 1672 C CA . GLU A 1 215 ? 24.511 -4.274 12.455 1.00 42.97 215 GLU A CA 1
ATOM 1673 C C . GLU A 1 215 ? 25.873 -3.675 12.867 1.00 42.97 215 GLU A C 1
ATOM 1675 O O . GLU A 1 215 ? 26.859 -3.843 12.150 1.00 42.97 215 GLU A O 1
ATOM 1680 N N . GLN A 1 216 ? 25.953 -2.978 14.008 1.00 43.38 216 GLN A N 1
ATOM 1681 C CA . GLN A 1 216 ? 27.187 -2.347 14.508 1.00 43.38 216 GLN A CA 1
ATOM 1682 C C . GLN A 1 216 ? 27.791 -3.032 15.750 1.00 43.38 216 GLN A C 1
ATOM 1684 O O . GLN A 1 216 ? 28.750 -2.499 16.311 1.00 43.38 216 GLN A O 1
ATOM 1689 N N . SER A 1 217 ? 27.244 -4.174 16.187 1.00 39.00 217 SER A N 1
ATOM 1690 C CA . SER A 1 217 ? 27.716 -4.931 17.363 1.00 39.00 217 SER A CA 1
ATOM 1691 C C . SER A 1 217 ? 28.400 -6.242 16.992 1.00 39.00 217 SER A C 1
ATOM 1693 O O . SER A 1 217 ? 27.920 -6.911 16.053 1.00 39.00 217 SER A O 1
#

Secondary structure (DSSP, 8-state):
-HHHHHHHTTTS-HHHHHHHHHHHHHHHHSPBTTB--GGGG--GGGS-HHHHHHHHHHHHHHHHHHHHTTSPPS------TT----------GGGTHHHH--PPPPHHHHHHHHHS-HHHHHHHHHHHSGGGGS-HHHHHHHHHHHHHHH--PPPSSSS-HHHHT-SSHHHHHHHHHHHTT--HHHHHHHHHHHGGGGGGSHHHHHHHHHHHHHTT-

Sequence (217 aa):
MRKIAAQVARGGTRTQQDEFVAEALSELFVCRAKSPPRIASYDPTRGSLEPWLAGTLKNVWLSRLRAASSEPDNSFVSLDPTRTADHSPAILPWHHAADLLDILFNAADEDRIASWPPRERVELMCMSGLFVKLTETVWGQYLRDYESCTSIPLARPFPPAAVLAAENPADRTRPLAAALGLKSNTLSVRWMRAHQRLGELDVIRELRDAAGQGEQS

pLDDT: mean 77.77, std 18.28, range [33.34, 97.88]

Radius of gyration: 22.22 Å; chains: 1; bounding box: 48×44×57 Å

Foldseek 3Di:
DLVLLLVLQVPDDPVLSVVSSVCLVVQQCPADPPGHGVVVVDDVVVDDPSVVSSVSSNVVNVVVVVVVVPDDPPDDDDDDPPDDDDPPPVPPPQLCVLVVDPDAADPVLLVLLVPDQLQLSLLLCLLSVVLVSDDPVSSVVSQVSLCVVLVQRADPPPPDVQSVPDPDSLSNQCSNCVRSVHDSVVSVVSCVVRVVSVCVGPVNVVVVVVVVVVVVD

Organism: NCBI:txid1908690